Protein AF-A0A958C9F7-F1 (afdb_monomer_lite)

pLDDT: mean 85.01, std 15.45, range [32.59, 98.31]

Radius of gyration: 25.5 Å; chains: 1; bounding box: 73×48×66 Å

Sequence (360 aa):
MAKATTDLLYELQWQPKQLNSNGTGAGHLPVGEPQHWVIFADRGGVGEAAAARLQGAGRRCTLVWTADRYSGDADGQFFVDPAQPEHFQQLVQAVLLEEPAARHGVLHLWSLDAGSPEIDASTLTDAQTVACGSVLHFLQALAAEQTKARLNLWLVTRGVQPICASPTGRALAQSPLWGLGRVIALEHPEWWGGLIDLDPKETPADAGNLLAAATHGQPAGEDQFAFRDGQLLVARLRRSAANSDRAIAGRIRPGATYLITGGLGELGLQVAQWLADQGATQLVLLGRTPLTPDSGQPGSAAIDPRIAAVQALERRGVAVTPLAADVGDREQMSAAFAHIAATLPPLRGIIHAAGILEDR

Structure (mmCIF, N/CA/C/O backbone):
data_AF-A0A958C9F7-F1
#
_entry.id   AF-A0A958C9F7-F1
#
loop_
_atom_site.group_PDB
_atom_site.id
_atom_site.type_symbol
_atom_site.label_atom_id
_atom_site.label_alt_id
_atom_site.label_comp_id
_atom_site.label_asym_id
_atom_site.label_entity_id
_atom_site.label_seq_id
_atom_site.pdbx_PDB_ins_code
_atom_site.Cartn_x
_atom_site.Cartn_y
_atom_site.Cartn_z
_atom_site.occupancy
_atom_site.B_iso_or_equiv
_atom_site.auth_seq_id
_atom_site.auth_comp_id
_atom_site.auth_asym_id
_atom_site.auth_atom_id
_atom_site.pdbx_PDB_model_num
ATOM 1 N N . MET A 1 1 ? 18.277 -26.318 -15.646 1.00 46.38 1 MET A N 1
ATOM 2 C CA . MET A 1 1 ? 17.983 -25.059 -14.930 1.00 46.38 1 MET A CA 1
ATOM 3 C C . MET A 1 1 ? 16.484 -24.767 -14.805 1.00 46.38 1 MET A C 1
ATOM 5 O O . MET A 1 1 ? 16.091 -24.394 -13.716 1.00 46.38 1 MET A O 1
ATOM 9 N N . ALA A 1 2 ? 15.632 -25.034 -15.807 1.00 44.75 2 ALA A N 1
ATOM 10 C CA . ALA A 1 2 ? 14.181 -24.750 -15.746 1.00 44.75 2 ALA A CA 1
ATOM 11 C C . ALA A 1 2 ? 13.409 -25.342 -14.538 1.00 44.75 2 ALA A C 1
ATOM 13 O O . ALA A 1 2 ? 12.504 -24.707 -14.011 1.00 44.75 2 ALA A O 1
ATOM 14 N N . LYS A 1 3 ? 13.789 -26.531 -14.041 1.00 45.75 3 LYS A N 1
ATOM 15 C CA . LYS A 1 3 ? 13.140 -27.167 -12.873 1.00 45.75 3 LYS A CA 1
ATOM 16 C C . LYS A 1 3 ? 13.366 -26.425 -11.542 1.00 45.75 3 LYS A C 1
ATOM 18 O O . LYS A 1 3 ? 12.607 -26.654 -10.616 1.00 45.75 3 LYS A O 1
ATOM 23 N N . ALA A 1 4 ? 14.399 -25.581 -11.441 1.00 58.03 4 ALA A N 1
ATOM 24 C CA . ALA A 1 4 ? 14.755 -24.887 -10.198 1.00 58.03 4 ALA A CA 1
ATOM 25 C C . ALA A 1 4 ? 14.008 -23.552 -10.017 1.00 58.03 4 ALA A C 1
ATOM 27 O O . ALA A 1 4 ? 13.844 -23.090 -8.893 1.00 58.03 4 ALA A O 1
ATOM 28 N N . THR A 1 5 ? 13.538 -22.931 -11.104 1.00 62.50 5 THR A N 1
ATOM 29 C CA . THR A 1 5 ? 12.921 -21.594 -11.062 1.00 62.50 5 THR A CA 1
ATOM 30 C C . THR A 1 5 ? 11.433 -21.645 -10.712 1.00 62.50 5 THR A C 1
ATOM 32 O O . THR A 1 5 ? 10.933 -20.758 -10.026 1.00 62.50 5 THR A O 1
ATOM 35 N N . THR A 1 6 ? 10.726 -22.713 -11.098 1.00 64.56 6 THR A N 1
ATOM 36 C CA . THR A 1 6 ? 9.319 -22.930 -10.711 1.00 64.56 6 THR A CA 1
ATOM 37 C C . THR A 1 6 ? 9.135 -23.081 -9.201 1.00 64.56 6 THR A C 1
ATOM 39 O O . THR A 1 6 ? 8.077 -22.747 -8.678 1.00 64.56 6 THR A O 1
ATOM 42 N N . ASP A 1 7 ? 10.175 -23.509 -8.479 1.00 76.31 7 ASP A N 1
ATOM 43 C CA . ASP A 1 7 ? 10.135 -23.654 -7.020 1.00 76.31 7 ASP A CA 1
ATOM 44 C C . ASP A 1 7 ? 10.235 -22.316 -6.265 1.00 76.31 7 ASP A C 1
ATOM 46 O O . ASP A 1 7 ? 10.055 -22.291 -5.042 1.00 76.31 7 ASP A O 1
ATOM 50 N N . LEU A 1 8 ? 10.498 -21.214 -6.976 1.00 84.12 8 LE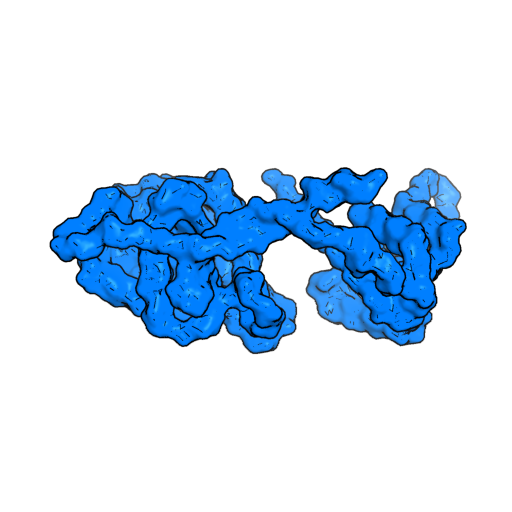U A N 1
ATOM 51 C CA . LEU A 1 8 ? 10.659 -19.869 -6.416 1.00 84.12 8 LEU A CA 1
ATOM 52 C C . LEU A 1 8 ? 9.421 -18.982 -6.602 1.00 84.12 8 LEU A C 1
ATOM 54 O O . LEU A 1 8 ? 9.361 -17.900 -6.023 1.00 84.12 8 LEU A O 1
ATOM 58 N N . LEU A 1 9 ? 8.433 -19.412 -7.394 1.00 86.44 9 LEU A N 1
ATOM 59 C CA . LEU A 1 9 ? 7.242 -18.613 -7.682 1.00 86.44 9 LEU A CA 1
ATOM 60 C C . LEU A 1 9 ? 6.119 -18.928 -6.695 1.00 86.44 9 LEU A C 1
ATOM 62 O O . LEU A 1 9 ? 5.715 -20.081 -6.532 1.00 86.44 9 LEU A O 1
ATOM 66 N N . TYR A 1 10 ? 5.576 -17.882 -6.081 1.00 90.00 10 TYR A N 1
ATOM 67 C CA . TYR A 1 10 ? 4.451 -17.962 -5.157 1.00 90.00 10 TYR A CA 1
ATOM 68 C C . TYR A 1 10 ? 3.394 -16.923 -5.517 1.00 90.00 10 TYR A C 1
ATOM 70 O O . TYR A 1 10 ? 3.693 -15.878 -6.089 1.00 90.00 10 TYR A O 1
ATOM 78 N N . GLU A 1 11 ? 2.154 -17.216 -5.160 1.00 88.69 11 GLU A N 1
ATOM 79 C CA . GLU A 1 11 ? 1.003 -16.348 -5.348 1.00 88.69 11 GLU A CA 1
ATOM 80 C C . GLU A 1 11 ? 0.134 -16.339 -4.091 1.00 88.69 11 GLU A C 1
ATOM 82 O O . GLU A 1 11 ? 0.085 -17.311 -3.326 1.00 88.69 11 GLU A O 1
ATOM 87 N N . LEU A 1 12 ? -0.555 -15.220 -3.877 1.00 90.06 12 LEU A N 1
ATOM 88 C CA . LEU A 1 12 ? -1.546 -15.104 -2.821 1.00 90.06 12 LEU A CA 1
ATOM 89 C C . LEU A 1 12 ? -2.861 -15.720 -3.305 1.00 90.06 12 LEU A C 1
ATOM 91 O O . LEU A 1 12 ? -3.418 -15.288 -4.312 1.00 90.06 12 LEU A O 1
ATOM 95 N N . GLN A 1 13 ? -3.367 -16.709 -2.576 1.00 91.19 13 GLN A N 1
ATOM 96 C CA . GLN A 1 13 ? -4.670 -17.319 -2.814 1.00 91.19 13 GLN A CA 1
ATOM 97 C C . GLN A 1 13 ? -5.625 -17.014 -1.664 1.00 91.19 13 GLN A C 1
ATOM 99 O O . GLN A 1 13 ? -5.242 -17.049 -0.495 1.00 91.19 13 GLN A O 1
ATOM 104 N N . TRP A 1 14 ? -6.883 -16.769 -2.013 1.00 92.19 14 TRP A N 1
ATOM 105 C CA . TRP A 1 14 ? -7.960 -16.461 -1.079 1.00 92.19 14 TRP A CA 1
ATOM 106 C C . TRP A 1 14 ? -8.875 -17.670 -0.931 1.00 92.19 14 TRP A C 1
ATOM 108 O O . TRP A 1 14 ? -9.352 -18.214 -1.926 1.00 92.19 14 TRP A O 1
ATOM 118 N N . GLN A 1 15 ? -9.080 -18.127 0.303 1.00 92.00 15 GLN A N 1
ATOM 119 C CA . GLN A 1 15 ? -9.790 -19.376 0.585 1.00 92.00 15 GLN A CA 1
ATOM 120 C C . GLN A 1 15 ? -11.028 -19.125 1.435 1.00 92.00 15 GLN A C 1
ATOM 122 O O . GLN A 1 15 ? -10.898 -18.450 2.456 1.00 92.00 15 GLN A O 1
ATOM 127 N N . PRO A 1 16 ? -12.197 -19.687 1.072 1.00 91.50 16 PRO A N 1
ATOM 128 C CA . PRO A 1 16 ? -13.401 -19.568 1.883 1.00 91.50 16 PRO A CA 1
ATOM 129 C C . PRO A 1 16 ? -13.170 -20.064 3.304 1.00 91.50 16 PRO A C 1
ATOM 131 O O . PRO A 1 16 ? -12.650 -21.164 3.513 1.00 91.50 16 PRO A O 1
ATOM 134 N N . LYS A 1 17 ? -13.588 -19.261 4.280 1.00 87.31 17 LYS A N 1
ATOM 135 C CA . LYS A 1 17 ? -13.581 -19.632 5.690 1.00 87.31 17 LYS A CA 1
ATOM 136 C C . LYS A 1 17 ? -14.950 -19.356 6.287 1.00 87.31 17 LYS A C 1
ATOM 138 O O . LYS A 1 17 ? -15.525 -18.293 6.092 1.00 87.31 17 LYS A O 1
ATOM 143 N N . GLN A 1 18 ? -15.474 -20.332 7.016 1.00 79.56 18 GLN A N 1
ATOM 144 C CA . GLN A 1 18 ? -16.684 -20.139 7.805 1.00 79.56 18 GLN A CA 1
ATOM 145 C C . GLN A 1 18 ? -16.314 -19.396 9.088 1.00 79.56 18 GLN A C 1
ATOM 147 O O . GLN A 1 18 ? -15.335 -19.750 9.749 1.00 79.56 18 GLN A O 1
ATOM 152 N N . LEU A 1 19 ? -17.086 -18.369 9.439 1.00 66.75 19 LEU A N 1
ATOM 153 C CA . LEU A 1 19 ? -16.999 -17.765 10.764 1.00 66.75 19 LEU A CA 1
ATOM 154 C C . LEU A 1 19 ? -17.485 -18.794 11.786 1.00 66.75 19 LEU A C 1
ATOM 156 O O . LEU A 1 19 ? -18.525 -19.424 11.592 1.00 66.75 19 LEU A O 1
ATOM 160 N N . ASN A 1 20 ? -16.741 -18.976 12.875 1.00 58.19 20 ASN A N 1
ATOM 161 C CA . ASN A 1 20 ? -17.200 -19.831 13.961 1.00 58.19 20 ASN A CA 1
ATOM 162 C C . ASN A 1 20 ? -18.450 -19.190 14.579 1.00 58.19 20 ASN A C 1
ATOM 164 O O . ASN A 1 20 ? -18.361 -18.166 15.245 1.00 58.19 20 ASN A O 1
ATOM 168 N N . SER A 1 21 ? -19.615 -19.807 14.388 1.00 49.41 21 SER A N 1
ATOM 169 C CA . SER A 1 21 ? -20.903 -19.342 14.922 1.00 49.41 21 SER A CA 1
ATOM 170 C C . SER A 1 21 ? -21.075 -19.566 16.434 1.00 49.41 21 SER A C 1
ATOM 172 O O . SER A 1 21 ? -22.164 -19.367 16.970 1.00 49.41 21 SER A O 1
ATOM 174 N N . ASN A 1 22 ? -20.030 -19.999 17.144 1.00 39.59 22 ASN A N 1
ATOM 175 C CA . ASN A 1 22 ? -20.091 -20.354 18.563 1.00 39.59 22 ASN A CA 1
ATOM 176 C C . ASN A 1 22 ? -20.018 -19.107 19.461 1.00 39.59 22 ASN A C 1
ATOM 178 O O . ASN A 1 22 ? -19.029 -18.900 20.158 1.00 39.59 22 ASN A O 1
ATOM 182 N N . GLY A 1 23 ? -21.068 -18.282 19.439 1.00 41.69 23 GLY A N 1
ATOM 183 C CA . GLY A 1 23 ? -21.174 -17.107 20.312 1.00 41.69 23 GLY A CA 1
ATOM 184 C C . GLY A 1 23 ? -22.523 -16.381 20.324 1.00 41.69 23 GLY A C 1
ATOM 185 O O . GLY A 1 23 ? -22.724 -15.507 21.155 1.00 41.69 23 GLY A O 1
ATOM 186 N N . THR A 1 24 ? -23.490 -16.742 19.476 1.00 37.19 24 THR A N 1
ATOM 187 C CA . THR A 1 24 ? -24.802 -16.063 19.396 1.00 37.19 24 THR A CA 1
ATOM 188 C C . THR A 1 24 ? -25.823 -16.559 20.430 1.00 37.19 24 THR A C 1
ATOM 190 O O . THR A 1 24 ? -27.031 -16.562 20.190 1.00 37.19 24 THR A O 1
ATOM 193 N N . GLY A 1 25 ? -25.355 -16.957 21.616 1.00 32.59 25 GLY A N 1
ATOM 194 C CA . GLY A 1 25 ? -26.218 -17.107 22.783 1.00 32.59 25 GLY A CA 1
ATOM 195 C C . GLY A 1 25 ? -26.555 -15.723 23.327 1.00 32.59 25 GLY A C 1
ATOM 196 O O . GLY A 1 25 ? -25.681 -15.039 23.853 1.00 32.59 25 GLY A O 1
ATOM 197 N N . ALA A 1 26 ? -27.810 -15.299 23.178 1.00 36.81 26 ALA A N 1
ATOM 198 C CA . ALA A 1 26 ? -28.308 -14.036 23.710 1.00 36.81 26 ALA A CA 1
ATOM 199 C C . ALA A 1 26 ? -27.887 -13.845 25.183 1.00 36.81 26 ALA A C 1
ATOM 201 O O . ALA A 1 26 ? -28.295 -14.609 26.055 1.00 36.81 26 ALA A O 1
ATOM 202 N N . GLY A 1 27 ? -27.080 -12.811 25.447 1.00 34.03 27 GLY A N 1
ATOM 203 C CA . GLY A 1 27 ? -26.882 -12.254 26.789 1.00 34.03 27 GLY A CA 1
ATOM 204 C C . GLY A 1 27 ? -25.546 -12.512 27.495 1.00 34.03 27 GLY A C 1
ATOM 205 O O . GLY A 1 27 ? -25.395 -12.037 28.620 1.00 34.03 27 GLY A O 1
ATOM 206 N N . HIS A 1 28 ? -24.564 -13.197 26.894 1.00 32.62 28 HIS A N 1
ATOM 207 C CA . HIS A 1 28 ? -23.224 -13.289 27.497 1.00 32.62 28 HIS A CA 1
ATOM 208 C C . HIS A 1 28 ? -22.112 -13.026 26.482 1.00 32.62 28 HIS A C 1
ATOM 210 O O . HIS A 1 28 ? -21.922 -13.779 25.532 1.00 32.62 28 HIS A O 1
ATOM 216 N N . LEU A 1 29 ? -21.390 -11.927 26.699 1.00 42.84 29 LEU A N 1
ATOM 217 C CA . LEU A 1 29 ? -20.269 -11.497 25.870 1.00 42.84 29 LEU A CA 1
ATOM 218 C C . LEU A 1 29 ? -19.100 -12.488 25.999 1.00 42.84 29 LEU A C 1
ATOM 220 O O . LEU A 1 29 ? -18.818 -12.939 27.116 1.00 42.84 29 LEU A O 1
ATOM 224 N N . PRO A 1 30 ? -18.372 -12.796 24.911 1.00 46.94 30 PRO A N 1
ATOM 225 C CA . PRO A 1 30 ? -17.124 -13.538 25.006 1.00 46.94 30 PRO A CA 1
ATOM 226 C C . PRO A 1 30 ? -16.147 -12.817 25.944 1.00 46.94 30 PRO A C 1
ATOM 228 O O . PRO A 1 30 ? -15.921 -11.606 25.844 1.00 46.94 30 PRO A O 1
ATOM 231 N N . VAL A 1 31 ? -15.556 -13.562 26.877 1.00 41.91 31 VAL A N 1
ATOM 232 C CA . VAL A 1 31 ? -14.538 -13.040 27.795 1.00 41.91 31 VAL A CA 1
ATOM 233 C C . VAL A 1 31 ? -13.347 -12.532 26.973 1.00 41.91 31 VAL A C 1
ATOM 235 O O . VAL A 1 31 ? -12.669 -13.320 26.322 1.00 41.91 31 VAL A O 1
ATOM 238 N N . GLY A 1 32 ? -13.075 -11.222 27.017 1.00 59.16 32 GLY A N 1
ATOM 239 C CA . GLY A 1 32 ? -11.915 -10.605 26.356 1.00 59.16 32 GLY A CA 1
ATOM 240 C C . GLY A 1 32 ? -12.216 -9.667 25.182 1.00 59.16 32 GLY A C 1
ATOM 241 O O . GLY A 1 32 ? -11.271 -9.079 24.659 1.00 59.16 32 GLY A O 1
ATOM 242 N N . GLU A 1 33 ? -13.482 -9.479 24.800 1.00 70.56 33 GLU A N 1
ATOM 243 C CA . GLU A 1 33 ? -13.860 -8.493 23.777 1.00 70.56 33 GLU A CA 1
ATOM 244 C C . GLU A 1 33 ? -13.644 -7.033 24.227 1.00 70.56 33 GLU A C 1
ATOM 246 O O . GLU A 1 33 ? -13.818 -6.725 25.415 1.00 70.56 33 GLU A O 1
ATOM 251 N N . PRO A 1 34 ? -13.320 -6.113 23.295 1.00 79.12 34 PRO A N 1
ATOM 252 C CA . PRO A 1 34 ? -13.193 -4.696 23.608 1.00 79.12 34 PRO A CA 1
ATOM 253 C C . PRO A 1 34 ? -14.490 -4.086 24.145 1.00 79.12 34 PRO A C 1
ATOM 255 O O . PRO A 1 34 ? -15.572 -4.296 23.590 1.00 79.12 34 PRO A O 1
ATOM 258 N N . GLN A 1 35 ? -14.373 -3.310 25.224 1.00 83.31 35 GLN A N 1
ATOM 259 C CA . GLN A 1 35 ? -15.512 -2.603 25.826 1.00 83.31 35 GLN A CA 1
ATOM 260 C C . GLN A 1 35 ? -15.751 -1.244 25.168 1.00 83.31 35 GLN A C 1
ATOM 262 O O . GLN A 1 35 ? -16.887 -0.767 25.122 1.00 83.31 35 GLN A O 1
ATOM 267 N N . HIS A 1 36 ? -14.687 -0.671 24.611 1.00 91.19 36 HIS A N 1
ATOM 268 C CA . HIS A 1 36 ? -14.694 0.600 23.914 1.00 91.19 36 HIS A CA 1
ATOM 269 C C . HIS A 1 36 ? -14.094 0.440 22.519 1.00 91.19 36 HIS A C 1
ATOM 271 O O . HIS A 1 36 ? -13.065 -0.214 22.341 1.00 91.19 36 HIS A O 1
ATOM 277 N N . TRP A 1 37 ? -14.772 1.009 21.529 1.00 94.00 37 TRP A N 1
ATOM 278 C CA . TRP A 1 37 ? -14.349 1.007 20.137 1.00 94.00 37 TRP A CA 1
ATOM 279 C C . TRP A 1 37 ? -14.055 2.421 19.652 1.00 94.00 37 TRP A C 1
ATOM 281 O O . TRP A 1 37 ? -14.911 3.296 19.758 1.00 94.00 37 TRP A O 1
ATOM 291 N N . VAL A 1 38 ? -12.871 2.625 19.083 1.00 95.81 38 VAL A N 1
ATOM 292 C CA . VAL A 1 38 ? -12.486 3.859 18.392 1.00 95.81 38 VAL A CA 1
ATOM 293 C C . VAL A 1 38 ? -12.576 3.600 16.896 1.00 95.81 38 VAL A C 1
ATOM 295 O O . VAL A 1 38 ? -11.948 2.681 16.375 1.00 95.81 38 VAL A O 1
ATOM 298 N N . ILE A 1 39 ? -13.403 4.368 16.202 1.00 97.69 39 ILE A N 1
ATOM 299 C CA . ILE A 1 39 ? -13.753 4.119 14.807 1.00 97.69 39 ILE A CA 1
ATOM 300 C C . ILE A 1 39 ? -13.396 5.370 14.014 1.00 97.69 39 ILE A C 1
ATOM 302 O O . ILE A 1 39 ? -14.091 6.378 14.102 1.00 97.69 39 ILE A O 1
ATOM 306 N N . PHE A 1 40 ? -12.322 5.298 13.232 1.00 98.19 40 PHE A N 1
ATOM 307 C CA . PHE A 1 40 ? -11.994 6.314 12.234 1.00 98.19 40 PHE A CA 1
ATOM 308 C C . PHE A 1 40 ? -12.964 6.140 11.070 1.00 98.19 40 PHE A C 1
ATOM 310 O O . PHE A 1 40 ? -12.758 5.264 10.232 1.00 98.19 40 PHE A O 1
ATOM 317 N N . ALA A 1 41 ? -14.063 6.892 11.094 1.00 96.75 41 ALA A N 1
ATOM 318 C CA . ALA A 1 41 ? -15.250 6.671 10.281 1.00 96.75 41 ALA A CA 1
ATOM 319 C C . ALA A 1 41 ? -15.080 7.181 8.847 1.00 96.75 41 ALA A C 1
ATOM 321 O O . ALA A 1 41 ? -14.564 8.275 8.624 1.00 96.75 41 ALA A O 1
ATOM 322 N N . ASP A 1 42 ? -15.529 6.370 7.891 1.00 94.69 42 ASP A N 1
ATOM 323 C CA . ASP A 1 42 ? -15.641 6.728 6.480 1.00 94.69 42 ASP A CA 1
ATOM 324 C C . ASP A 1 42 ? -16.888 7.576 6.205 1.00 94.69 42 ASP A C 1
ATOM 326 O O . ASP A 1 42 ? -17.894 7.487 6.914 1.00 94.69 42 ASP A O 1
ATOM 330 N N . ARG A 1 43 ? -16.872 8.334 5.107 1.00 91.81 43 ARG A N 1
ATOM 331 C CA . ARG A 1 43 ? -18.028 9.128 4.653 1.00 91.81 43 ARG A CA 1
ATOM 332 C C . ARG A 1 43 ? -19.149 8.278 4.051 1.00 91.81 43 ARG A C 1
ATOM 334 O O . ARG A 1 43 ? -20.261 8.775 3.889 1.00 91.81 43 ARG A O 1
ATOM 341 N N . GLY A 1 44 ? -18.870 7.017 3.721 1.00 88.69 44 GLY A N 1
ATOM 342 C CA . GLY A 1 44 ? -19.842 6.047 3.211 1.00 88.69 44 GLY A CA 1
ATOM 343 C C . GLY A 1 44 ? -20.772 5.458 4.281 1.00 88.69 44 GLY A C 1
ATOM 344 O O . GLY A 1 44 ? -21.692 4.712 3.943 1.00 88.69 44 GLY A O 1
ATOM 345 N N . GLY A 1 45 ? -20.563 5.786 5.562 1.00 91.62 45 GLY A N 1
ATOM 346 C CA . GLY A 1 45 ? -21.423 5.369 6.671 1.00 91.62 45 GLY A CA 1
ATOM 347 C C . GLY A 1 45 ? -21.177 3.939 7.166 1.00 91.62 45 GLY A C 1
ATOM 348 O O . GLY A 1 45 ? -21.953 3.433 7.985 1.00 91.62 45 GLY A O 1
ATOM 349 N N . VAL A 1 46 ? -20.108 3.261 6.723 1.00 92.81 46 VAL A N 1
ATOM 350 C CA . VAL A 1 46 ? -19.759 1.927 7.249 1.00 92.81 46 VAL A CA 1
ATOM 351 C C . VAL A 1 46 ? -19.391 2.027 8.732 1.00 92.81 46 VAL A C 1
ATOM 353 O O . VAL A 1 46 ? -19.866 1.221 9.537 1.00 92.81 46 VAL A O 1
ATOM 356 N N . GLY A 1 47 ? -18.605 3.038 9.109 1.00 94.69 47 GLY A N 1
ATOM 357 C CA . GLY A 1 47 ? -18.212 3.315 10.491 1.00 94.69 47 GLY A CA 1
ATOM 358 C C . GLY A 1 47 ? -19.394 3.614 11.409 1.00 94.69 47 GLY A C 1
ATOM 359 O O . GLY A 1 47 ? -19.506 3.013 12.477 1.00 94.69 47 GLY A O 1
ATOM 360 N N . GLU A 1 48 ? -20.325 4.460 10.972 1.00 94.62 48 GLU A N 1
ATOM 361 C CA . GLU A 1 48 ? -21.548 4.768 11.728 1.00 94.62 48 GLU A CA 1
ATOM 362 C C . GLU A 1 48 ? -22.423 3.521 11.912 1.00 94.62 48 GLU A C 1
ATOM 364 O O . GLU A 1 48 ? -22.884 3.222 13.016 1.00 94.62 48 GLU A O 1
ATOM 369 N N . ALA A 1 49 ? -22.604 2.729 10.850 1.00 93.62 49 ALA A N 1
ATOM 370 C CA . ALA A 1 49 ? -23.377 1.493 10.907 1.00 93.62 49 ALA A CA 1
ATOM 371 C C . ALA A 1 49 ? -22.714 0.407 11.777 1.00 93.62 49 ALA A C 1
ATOM 373 O O . ALA A 1 49 ? -23.410 -0.465 12.312 1.00 93.62 49 ALA A O 1
ATOM 374 N N . ALA A 1 50 ? -21.384 0.422 11.908 1.00 93.12 50 ALA A N 1
ATOM 375 C CA . ALA A 1 50 ? -20.652 -0.425 12.844 1.00 93.12 50 ALA A CA 1
ATOM 376 C C . ALA A 1 50 ? -20.831 0.070 14.290 1.00 93.12 50 ALA A C 1
ATOM 378 O O . ALA A 1 50 ? -21.159 -0.730 15.169 1.00 93.12 50 ALA A O 1
ATOM 379 N N . ALA A 1 51 ? -20.711 1.380 14.523 1.00 94.00 51 ALA A N 1
ATOM 380 C CA . ALA A 1 51 ? -20.923 1.998 15.830 1.00 94.00 51 ALA A CA 1
ATOM 381 C C . ALA A 1 51 ? -22.331 1.723 16.372 1.00 94.00 51 ALA A C 1
ATOM 383 O O . ALA A 1 51 ? -22.467 1.245 17.494 1.00 94.00 51 ALA A O 1
ATOM 384 N N . ALA A 1 52 ? -23.373 1.903 15.553 1.00 93.31 52 ALA A N 1
ATOM 385 C CA . ALA A 1 52 ? -24.756 1.645 15.954 1.00 93.31 52 ALA A CA 1
ATOM 386 C C . ALA A 1 52 ? -24.981 0.188 16.404 1.00 93.31 52 ALA A C 1
ATOM 388 O O . ALA A 1 52 ? -25.677 -0.073 17.387 1.00 93.31 52 ALA A O 1
ATOM 389 N N . ARG A 1 53 ? -24.362 -0.783 15.716 1.00 91.69 53 ARG A N 1
ATOM 390 C CA . ARG A 1 53 ? -24.438 -2.207 16.089 1.00 91.69 53 ARG A CA 1
ATOM 391 C C . ARG A 1 53 ? -23.695 -2.497 17.393 1.00 91.69 53 ARG A C 1
ATOM 393 O O . ARG A 1 53 ? -24.215 -3.224 18.236 1.00 91.69 53 ARG A O 1
ATOM 400 N N . LEU A 1 54 ? -22.504 -1.926 17.566 1.00 91.31 54 LEU A N 1
ATOM 401 C CA . LEU A 1 54 ? -21.701 -2.066 18.782 1.00 91.31 54 LEU A CA 1
ATOM 402 C C . LEU A 1 54 ? -22.397 -1.436 19.999 1.00 91.31 54 LEU A C 1
ATOM 404 O O . LEU A 1 54 ? -22.489 -2.072 21.048 1.00 91.31 54 LEU A O 1
ATOM 408 N N . GLN A 1 55 ? -22.960 -0.238 19.845 1.00 92.94 55 GLN A N 1
ATOM 409 C CA . GLN A 1 55 ? -23.758 0.441 20.870 1.00 92.94 55 GLN A CA 1
ATOM 410 C C . GLN A 1 55 ? -25.018 -0.354 21.225 1.00 92.94 55 GLN A C 1
ATOM 412 O O . GLN A 1 55 ? -25.325 -0.525 22.404 1.00 92.94 55 GLN A O 1
ATOM 417 N N . GLY A 1 56 ? -25.704 -0.927 20.228 1.00 89.81 56 GLY A N 1
ATOM 418 C CA . GLY A 1 56 ? -26.828 -1.844 20.448 1.00 89.81 56 GLY A CA 1
ATOM 419 C C . GLY A 1 56 ? -26.451 -3.106 21.238 1.00 89.81 56 GLY A C 1
ATOM 420 O O . GLY A 1 56 ? -27.295 -3.672 21.929 1.00 89.81 56 GLY A O 1
ATOM 421 N N . ALA A 1 57 ? -25.180 -3.517 21.191 1.00 87.50 57 ALA A N 1
ATOM 422 C CA . ALA A 1 57 ? -24.611 -4.593 22.004 1.00 87.50 57 ALA A CA 1
ATOM 423 C C . ALA A 1 57 ? -24.027 -4.111 23.353 1.00 87.50 57 ALA A C 1
ATOM 425 O O . ALA A 1 57 ? -23.362 -4.881 24.048 1.00 87.50 57 ALA A O 1
ATOM 426 N N . GLY A 1 58 ? -24.256 -2.849 23.735 1.00 89.06 58 GLY A N 1
ATOM 427 C CA . GLY A 1 58 ? -23.800 -2.265 24.999 1.00 89.06 58 GLY A CA 1
ATOM 428 C C . GLY A 1 58 ? -22.325 -1.856 25.025 1.00 89.06 58 GLY A C 1
ATOM 429 O O . GLY A 1 58 ? -21.750 -1.737 26.106 1.00 89.06 58 GLY A O 1
ATOM 430 N N . ARG A 1 59 ? -21.682 -1.674 23.864 1.00 89.56 59 ARG A N 1
ATOM 431 C CA . ARG A 1 59 ? -20.298 -1.183 23.767 1.00 89.56 59 ARG A CA 1
ATOM 432 C C . ARG A 1 59 ? -20.259 0.339 23.673 1.00 89.56 59 ARG A C 1
ATOM 434 O O . ARG A 1 59 ? -21.126 0.949 23.052 1.00 89.56 59 ARG A O 1
ATOM 441 N N . ARG A 1 60 ? -19.216 0.950 24.237 1.00 91.50 60 ARG A N 1
ATOM 442 C CA . ARG A 1 60 ? -18.924 2.374 24.025 1.00 91.50 60 ARG A CA 1
ATOM 443 C C . ARG A 1 60 ? -18.289 2.549 22.649 1.00 91.50 60 ARG A C 1
ATOM 445 O O . ARG A 1 60 ? -17.447 1.738 22.258 1.00 91.50 60 ARG A O 1
ATOM 452 N N . CYS A 1 61 ? -18.649 3.607 21.930 1.00 94.25 61 CYS A N 1
ATOM 453 C CA . CYS A 1 61 ? -18.036 3.938 20.646 1.00 94.25 61 CYS A CA 1
ATOM 454 C C . CYS A 1 61 ? -17.612 5.403 20.615 1.00 94.25 61 CYS A C 1
ATOM 456 O O . CYS A 1 61 ? -18.357 6.265 21.069 1.00 94.25 61 CYS A O 1
ATOM 458 N N . THR A 1 62 ? -16.434 5.648 20.052 1.00 95.94 62 THR A N 1
ATOM 459 C CA . THR A 1 62 ? -15.918 6.968 19.703 1.00 95.94 62 THR A CA 1
ATOM 460 C C . THR A 1 62 ? -15.758 7.020 18.191 1.00 95.94 62 THR A C 1
ATOM 462 O O . THR A 1 62 ? -15.078 6.165 17.622 1.00 95.94 62 THR A O 1
ATOM 465 N N . LEU A 1 63 ? -16.395 7.992 17.545 1.00 97.56 63 LEU A N 1
ATOM 466 C CA . LEU A 1 63 ? -16.295 8.219 16.105 1.00 97.56 63 LEU A CA 1
ATOM 467 C C . LEU A 1 63 ? -15.260 9.311 15.837 1.00 97.56 63 LEU A C 1
ATOM 469 O O . LEU A 1 63 ? -15.315 10.378 16.441 1.00 97.56 63 LEU A O 1
ATOM 473 N N . VAL A 1 64 ? -14.326 9.043 14.929 1.00 98.31 64 VAL A N 1
ATOM 474 C CA . VAL A 1 64 ? -13.258 9.968 14.541 1.00 98.31 64 VAL A CA 1
ATOM 475 C C . VAL A 1 64 ? -13.381 10.277 13.053 1.00 98.31 64 VAL A C 1
ATOM 477 O O . VAL A 1 64 ? -13.301 9.383 12.211 1.00 98.31 64 VAL A O 1
ATOM 480 N N . TRP A 1 65 ? -13.562 11.547 12.723 1.00 97.62 65 TRP A N 1
ATOM 481 C CA . TRP A 1 65 ? -13.784 12.050 11.371 1.00 97.62 65 TRP A CA 1
ATOM 482 C C . TRP A 1 65 ? -12.597 12.878 10.885 1.00 97.62 65 TRP A C 1
ATOM 484 O O . TRP A 1 65 ? -11.887 13.494 11.679 1.00 97.62 65 TRP A O 1
ATOM 494 N N . THR A 1 66 ? -12.390 12.932 9.570 1.00 96.50 66 THR A N 1
ATOM 495 C CA . THR A 1 66 ? -11.369 13.805 8.970 1.00 96.50 66 THR A CA 1
ATOM 496 C C . THR A 1 66 ? -11.806 15.274 9.021 1.00 96.50 66 THR A C 1
ATOM 498 O O . THR A 1 66 ? -12.912 15.577 8.566 1.00 96.50 66 THR A O 1
ATOM 501 N N . ALA A 1 67 ? -10.945 16.188 9.470 1.00 95.75 67 ALA A N 1
ATOM 502 C CA . ALA A 1 67 ? -11.150 17.642 9.404 1.00 95.75 67 ALA A CA 1
ATOM 503 C C . ALA A 1 67 ? -9.815 18.399 9.316 1.00 95.75 67 ALA A C 1
ATOM 505 O O . ALA A 1 67 ? -8.764 17.801 9.468 1.00 95.75 67 ALA A O 1
ATOM 506 N N . ASP A 1 68 ? -9.838 19.714 9.106 1.00 94.38 68 ASP A N 1
ATOM 507 C CA . ASP A 1 68 ? -8.637 20.569 9.099 1.00 94.38 68 ASP A CA 1
ATOM 508 C C . ASP A 1 68 ? -8.174 20.984 10.510 1.00 94.38 68 ASP A C 1
ATOM 510 O O . ASP A 1 68 ? -7.083 21.524 10.693 1.00 94.38 68 ASP A O 1
ATOM 514 N N . ARG A 1 69 ? -9.015 20.778 11.528 1.00 94.75 69 ARG A N 1
ATOM 515 C CA . ARG A 1 69 ? -8.762 21.193 12.912 1.00 94.75 69 ARG A CA 1
ATOM 516 C C . ARG A 1 69 ? -9.175 20.112 13.889 1.00 94.75 69 ARG A C 1
ATOM 518 O O . ARG A 1 69 ? -10.218 19.481 13.719 1.00 94.75 69 ARG A O 1
ATOM 525 N N . TYR A 1 70 ? -8.396 19.982 14.959 1.00 96.81 70 TYR A N 1
ATOM 526 C CA . TYR A 1 70 ? -8.771 19.137 16.077 1.00 96.81 70 TYR A CA 1
ATOM 527 C C . TYR A 1 70 ? -9.985 19.693 16.819 1.00 96.81 70 TYR A C 1
ATOM 529 O O . TYR A 1 70 ? -10.002 20.854 17.236 1.00 96.81 70 TYR A O 1
ATOM 537 N N . SER A 1 71 ? -10.982 18.842 17.033 1.00 96.19 71 SER A N 1
ATOM 538 C CA . SER A 1 71 ? -12.046 19.079 18.008 1.00 96.19 71 SER A CA 1
ATOM 539 C C . SER A 1 71 ? -12.602 17.752 18.511 1.00 96.19 71 SER A C 1
ATOM 541 O O . SER A 1 71 ? -12.496 16.733 17.833 1.00 96.19 71 SER A O 1
ATOM 543 N N . GLY A 1 72 ? -13.167 17.759 19.712 1.00 91.69 72 GLY A N 1
ATOM 544 C CA . GLY A 1 72 ? -13.816 16.598 20.305 1.00 91.69 72 GLY A CA 1
ATOM 545 C C . GLY A 1 72 ? -14.930 17.039 21.240 1.00 91.69 72 GLY A C 1
ATOM 546 O O . GLY A 1 72 ? -14.818 18.095 21.871 1.00 91.69 72 GLY A O 1
ATOM 547 N N . ASP A 1 73 ? -15.998 16.256 21.310 1.00 84.75 73 ASP A N 1
ATOM 548 C CA . ASP A 1 73 ? -17.126 16.500 22.204 1.00 84.75 73 ASP A CA 1
ATOM 549 C C . ASP A 1 73 ? -17.332 15.368 23.222 1.00 84.75 73 ASP A C 1
ATOM 551 O O . ASP A 1 73 ? -16.737 14.290 23.151 1.00 84.75 73 ASP A O 1
ATOM 555 N N . ALA A 1 74 ? -18.182 15.641 24.215 1.00 77.94 74 ALA A N 1
ATOM 556 C CA . ALA A 1 74 ? -18.536 14.676 25.254 1.00 77.94 74 ALA A CA 1
ATOM 557 C C . ALA A 1 74 ? -19.398 13.513 24.726 1.00 77.94 74 ALA A C 1
ATOM 559 O O . ALA A 1 74 ? -19.508 12.488 25.398 1.00 77.94 74 ALA A O 1
ATOM 560 N N . ASP A 1 75 ? -19.980 13.658 23.531 1.00 78.62 75 ASP A N 1
ATOM 561 C CA . ASP A 1 75 ? -20.804 12.638 22.878 1.00 78.62 75 ASP A CA 1
ATOM 562 C C . ASP A 1 75 ? -19.946 11.588 22.146 1.00 78.62 75 ASP A C 1
ATOM 564 O O . ASP A 1 75 ? -20.469 10.629 21.572 1.00 78.62 75 ASP A O 1
ATOM 568 N N . GLY A 1 76 ? -18.616 11.724 22.208 1.00 86.38 76 GLY A N 1
ATOM 569 C CA . GLY A 1 76 ? -17.669 10.766 21.655 1.00 86.38 76 GLY A CA 1
ATOM 570 C C . GLY A 1 76 ? -17.402 10.970 20.167 1.00 86.38 76 GLY A C 1
ATOM 571 O O . GLY A 1 76 ? -16.994 10.017 19.502 1.00 86.38 76 GLY A O 1
ATOM 572 N N . GLN A 1 77 ? -17.618 12.176 19.639 1.00 95.50 77 GLN A N 1
ATOM 573 C CA . GLN A 1 77 ? -17.240 12.539 18.277 1.00 95.50 77 GLN A CA 1
ATOM 574 C C . GLN A 1 77 ? -15.970 13.383 18.286 1.00 95.50 77 GLN A C 1
ATOM 576 O O . GLN A 1 77 ? -15.853 14.354 19.031 1.00 95.50 77 GLN A O 1
ATOM 581 N N . PHE A 1 78 ? -15.015 13.009 17.441 1.00 97.50 78 PHE A N 1
ATOM 582 C CA . PHE A 1 78 ? -13.741 13.696 17.280 1.00 97.50 78 PHE A CA 1
ATOM 583 C C . PHE A 1 78 ? -13.489 14.002 15.811 1.00 97.50 78 PHE A C 1
ATOM 585 O O . PHE A 1 78 ? -13.867 13.241 14.923 1.00 97.50 78 PHE A O 1
ATOM 592 N N . PHE A 1 79 ? -12.803 15.106 15.564 1.00 97.56 79 PHE A N 1
ATOM 593 C CA . PHE A 1 79 ? -12.405 15.570 14.246 1.00 97.56 79 PHE A CA 1
ATOM 594 C C . PHE A 1 79 ? -10.892 15.753 14.254 1.00 97.56 79 PHE A C 1
ATOM 596 O O . PHE A 1 79 ? -10.359 16.422 15.136 1.00 97.56 79 PHE A O 1
ATOM 603 N N . VAL A 1 80 ? -10.200 15.110 13.319 1.00 98.06 80 VAL A N 1
ATOM 604 C CA . VAL A 1 80 ? -8.738 14.995 13.291 1.00 98.06 80 VAL A CA 1
ATOM 605 C C . VAL A 1 80 ? -8.245 15.252 11.871 1.00 98.06 80 VAL A C 1
ATOM 607 O O . VAL A 1 80 ? -8.831 14.775 10.901 1.00 98.06 80 VAL A O 1
ATOM 610 N N . ASP A 1 81 ? -7.142 15.986 11.762 1.00 97.62 81 ASP A N 1
ATOM 611 C CA . ASP A 1 81 ? -6.449 16.181 10.484 1.00 97.62 81 ASP A CA 1
ATOM 612 C C . ASP A 1 81 ? -5.491 15.008 10.251 1.00 97.62 81 ASP A C 1
ATOM 614 O O . ASP A 1 81 ? -4.575 14.825 11.058 1.00 97.62 81 ASP A O 1
ATOM 618 N N . PRO A 1 82 ? -5.670 14.208 9.180 1.00 96.75 82 PRO A N 1
ATOM 619 C CA . PRO A 1 82 ? -4.791 13.079 8.885 1.00 96.75 82 PRO A CA 1
ATOM 620 C C . PRO A 1 82 ? -3.321 13.485 8.711 1.00 96.75 82 PRO A C 1
ATOM 622 O O . PRO A 1 82 ? -2.435 12.666 8.958 1.00 96.75 82 PRO A O 1
ATOM 625 N N . ALA A 1 83 ? -3.052 14.734 8.320 1.00 96.50 83 ALA A N 1
ATOM 626 C CA . ALA A 1 83 ? -1.707 15.248 8.102 1.00 96.50 83 ALA A CA 1
ATOM 627 C C . ALA A 1 83 ? -1.018 15.776 9.375 1.00 96.50 83 ALA A C 1
ATOM 629 O O . ALA A 1 83 ? 0.171 16.074 9.306 1.00 96.50 83 ALA A O 1
ATOM 630 N N . GLN A 1 84 ? -1.725 15.903 10.508 1.00 97.81 84 GLN A N 1
ATOM 631 C CA . GLN A 1 84 ? -1.204 16.538 11.730 1.00 97.81 84 GLN A CA 1
ATOM 632 C C . GLN A 1 84 ? -0.959 15.507 12.847 1.00 97.81 84 GLN A C 1
ATOM 634 O O . GLN A 1 84 ? -1.920 15.096 13.507 1.00 97.81 84 GLN A O 1
ATOM 639 N N . PRO A 1 85 ? 0.299 15.101 13.113 1.00 97.31 85 PRO A N 1
ATOM 640 C CA . PRO A 1 85 ? 0.632 14.138 14.167 1.00 97.31 85 PRO A CA 1
ATOM 641 C C . PRO A 1 85 ? 0.111 14.529 15.558 1.00 97.31 85 PRO A C 1
ATOM 643 O O . PRO A 1 85 ? -0.341 13.677 16.325 1.00 97.31 85 PRO A O 1
ATOM 646 N N . GLU A 1 86 ? 0.129 15.821 15.883 1.00 97.25 86 GLU A N 1
ATOM 647 C CA . GLU A 1 86 ? -0.288 16.357 17.180 1.00 97.25 86 GLU A CA 1
ATOM 648 C C . GLU A 1 86 ? -1.774 16.091 17.456 1.00 97.25 86 GLU A C 1
ATOM 650 O O . GLU A 1 86 ? -2.149 15.803 18.592 1.00 97.25 86 GLU A O 1
ATOM 655 N N . HIS A 1 87 ? -2.624 16.105 16.422 1.00 97.62 87 HIS A N 1
ATOM 656 C CA . HIS A 1 87 ? -4.048 15.798 16.575 1.00 97.62 87 HIS A CA 1
ATOM 657 C C . HIS A 1 87 ? -4.271 14.341 17.021 1.00 97.62 87 HIS A C 1
ATOM 659 O O . HIS A 1 87 ? -5.184 14.063 17.801 1.00 97.62 87 HIS A O 1
ATOM 665 N N . PHE A 1 88 ? -3.419 13.404 16.588 1.00 97.19 88 PHE A N 1
ATOM 666 C CA . PHE A 1 88 ? -3.479 12.008 17.034 1.00 97.19 88 PHE A CA 1
ATOM 667 C C . PHE A 1 88 ? -2.996 11.842 18.476 1.00 97.19 88 PHE A C 1
ATOM 669 O O . PHE A 1 88 ? -3.575 11.049 19.216 1.00 97.19 88 PHE A O 1
ATOM 676 N N . GLN A 1 89 ? -1.991 12.611 18.908 1.00 95.44 89 GLN A N 1
ATOM 677 C CA . GLN A 1 89 ? -1.567 12.637 20.315 1.00 95.44 89 GLN A CA 1
ATOM 678 C C . GLN A 1 89 ? -2.703 13.123 21.219 1.00 95.44 89 GLN A C 1
ATOM 680 O O . GLN A 1 89 ? -3.031 12.467 22.207 1.00 95.44 89 GLN A O 1
ATOM 685 N N . GLN A 1 90 ? -3.368 14.216 20.833 1.00 94.81 90 GLN A N 1
ATOM 686 C CA . GLN A 1 90 ? -4.528 14.740 21.559 1.00 94.81 90 GLN A CA 1
ATOM 687 C C . GLN A 1 90 ? -5.669 13.714 21.629 1.00 94.81 90 GLN A C 1
ATOM 689 O O . GLN A 1 90 ? -6.247 13.517 22.698 1.00 94.81 90 GLN A O 1
ATOM 694 N N . LEU A 1 91 ? -5.950 13.011 20.524 1.00 94.88 91 LEU A N 1
ATOM 695 C CA . LEU A 1 91 ? -6.950 11.942 20.482 1.00 94.88 91 LEU A CA 1
ATOM 696 C C . LEU A 1 91 ? -6.597 10.787 21.434 1.00 94.88 91 LEU A C 1
ATOM 698 O O . LEU A 1 91 ? -7.444 10.348 22.207 1.00 94.88 91 LEU A O 1
ATOM 702 N N . VAL A 1 92 ? -5.357 10.287 21.399 1.00 93.50 92 VAL A N 1
ATOM 703 C CA . VAL A 1 92 ? -4.913 9.185 22.271 1.00 93.50 92 VAL A CA 1
ATOM 704 C C . VAL A 1 92 ? -5.044 9.574 23.745 1.00 93.50 92 VAL A C 1
ATOM 706 O O . VAL A 1 92 ? -5.571 8.786 24.533 1.00 93.50 92 VAL A O 1
ATOM 709 N N . GLN A 1 93 ? -4.637 10.792 24.110 1.00 91.00 93 GLN A N 1
ATOM 710 C CA . GLN A 1 93 ? -4.766 11.302 25.477 1.00 91.00 93 GLN A CA 1
ATOM 711 C C . GLN A 1 93 ? -6.230 11.406 25.920 1.00 91.00 93 GLN A C 1
ATOM 713 O O . GLN A 1 93 ? -6.567 10.957 27.013 1.00 91.00 93 GLN A O 1
ATOM 718 N N . ALA A 1 94 ? -7.099 11.953 25.068 1.00 90.69 94 ALA A N 1
ATOM 719 C CA . ALA A 1 94 ? -8.508 12.162 25.389 1.00 90.69 94 ALA A CA 1
ATOM 720 C C . ALA A 1 94 ? -9.328 10.863 25.433 1.00 90.69 94 ALA A C 1
ATOM 722 O O . ALA A 1 94 ? -10.346 10.806 26.109 1.00 90.69 94 ALA A O 1
ATOM 723 N N . VAL A 1 95 ? -8.925 9.828 24.691 1.00 89.50 95 VAL A N 1
ATOM 724 C CA . VAL A 1 95 ? -9.777 8.651 24.461 1.00 89.50 95 VAL A CA 1
ATOM 725 C C . VAL A 1 95 ? -9.220 7.396 25.124 1.00 89.50 95 VAL A C 1
ATOM 727 O O . VAL A 1 95 ? -9.969 6.664 25.766 1.00 89.50 95 VAL A O 1
ATOM 730 N N . LEU A 1 96 ? -7.918 7.130 24.977 1.00 85.94 96 LEU A N 1
ATOM 731 C CA . LEU A 1 96 ? -7.310 5.861 25.392 1.00 85.94 96 LEU A CA 1
ATOM 732 C C . LEU A 1 96 ? -6.669 5.925 26.781 1.00 85.94 96 LEU A C 1
ATOM 734 O O . LEU A 1 96 ? -6.574 4.897 27.455 1.00 85.94 96 LEU A O 1
ATOM 738 N N . LEU A 1 97 ? -6.219 7.106 27.216 1.00 81.88 97 LEU A N 1
ATOM 739 C CA . LEU A 1 97 ? -5.603 7.281 28.536 1.00 81.88 97 LEU A CA 1
ATOM 740 C C . LEU A 1 97 ? -6.611 7.548 29.660 1.00 81.88 97 LEU A C 1
ATOM 742 O O . LEU A 1 97 ? -6.254 7.376 30.824 1.00 81.88 97 LEU A O 1
ATOM 746 N N . GLU A 1 98 ? -7.861 7.901 29.346 1.00 78.75 98 GLU A N 1
ATOM 747 C CA . GLU A 1 98 ? -8.931 7.991 30.351 1.00 78.75 98 GLU A CA 1
ATOM 748 C C . GLU A 1 98 ? -9.272 6.616 30.952 1.00 78.75 98 GLU A C 1
ATOM 750 O O . GLU A 1 98 ? -9.591 6.507 32.137 1.00 78.75 98 GLU A O 1
ATOM 755 N N . GLU A 1 99 ? -9.141 5.545 30.160 1.00 74.75 99 GLU A N 1
ATOM 756 C CA . GLU A 1 99 ? -9.470 4.171 30.555 1.00 74.75 99 GLU A CA 1
ATOM 757 C C . GLU A 1 99 ? -8.289 3.205 30.310 1.00 74.75 99 GLU A C 1
ATOM 759 O O . GLU A 1 99 ? -8.395 2.247 29.541 1.00 74.75 99 GLU A O 1
ATOM 764 N N . PRO A 1 100 ? -7.144 3.369 31.000 1.00 70.69 100 PRO A N 1
ATOM 765 C CA . PRO A 1 100 ? -5.901 2.658 30.672 1.00 70.69 100 PRO A CA 1
ATOM 766 C C . PRO A 1 100 ? -5.971 1.136 30.896 1.00 70.69 100 PRO A C 1
ATOM 768 O O . PRO A 1 100 ? -5.127 0.391 30.398 1.00 70.69 100 PRO A O 1
ATOM 771 N N . ALA A 1 101 ? -6.962 0.658 31.656 1.00 73.56 101 ALA A N 1
ATOM 772 C CA . ALA A 1 101 ? -7.208 -0.765 31.891 1.00 73.56 101 ALA A CA 1
ATOM 773 C C . ALA A 1 101 ? -8.175 -1.400 30.871 1.00 73.56 101 ALA A C 1
ATOM 775 O O . ALA A 1 101 ? -8.331 -2.626 30.863 1.00 73.56 101 ALA A O 1
ATOM 776 N N . ALA A 1 102 ? -8.836 -0.598 30.030 1.00 76.06 102 ALA A N 1
ATOM 777 C CA . ALA A 1 102 ? -9.795 -1.089 29.053 1.00 76.06 102 ALA A CA 1
ATOM 778 C C . ALA A 1 102 ? -9.094 -1.743 27.850 1.00 76.06 102 ALA A C 1
ATOM 780 O O . ALA A 1 102 ? -7.986 -1.381 27.446 1.00 76.06 102 ALA A O 1
ATOM 781 N N . ARG A 1 103 ? -9.768 -2.741 27.267 1.00 84.44 103 ARG A N 1
ATOM 782 C CA . ARG A 1 103 ? -9.427 -3.248 25.933 1.00 84.44 103 ARG A CA 1
ATOM 783 C C . ARG A 1 103 ? -10.160 -2.412 24.899 1.00 84.44 103 ARG A C 1
ATOM 785 O O . ARG A 1 103 ? -11.388 -2.307 24.973 1.00 84.44 103 ARG A O 1
ATOM 792 N N . HIS A 1 104 ? -9.407 -1.912 23.930 1.00 89.81 104 HIS A N 1
ATOM 793 C CA . HIS A 1 104 ? -9.899 -1.062 22.859 1.00 89.81 104 HIS A CA 1
ATOM 794 C C . HIS A 1 104 ? -9.928 -1.822 21.530 1.00 89.81 104 HIS A C 1
ATOM 796 O O . HIS A 1 104 ? -8.992 -2.540 21.181 1.00 89.81 104 HIS A O 1
ATOM 802 N N . GLY A 1 105 ? -11.017 -1.682 20.783 1.00 92.94 105 GLY A N 1
ATOM 803 C CA . GLY A 1 105 ? -11.090 -2.105 19.389 1.00 92.94 105 GLY A CA 1
ATOM 804 C C . GLY A 1 105 ? -10.915 -0.876 18.515 1.00 92.94 105 GLY A C 1
ATOM 805 O O . GLY A 1 105 ? -11.616 0.108 18.727 1.00 92.94 105 GLY A O 1
ATOM 806 N N . VAL A 1 106 ? -9.989 -0.897 17.562 1.00 95.69 106 VAL A N 1
ATOM 807 C CA . VAL A 1 106 ? -9.782 0.239 16.659 1.00 95.69 106 VAL A CA 1
ATOM 808 C C . VAL A 1 106 ? -10.142 -0.185 15.244 1.00 95.69 106 VAL A C 1
ATOM 810 O O . VAL A 1 106 ? -9.548 -1.119 14.714 1.00 95.69 106 VAL A O 1
ATOM 813 N N . LEU A 1 107 ? -11.121 0.485 14.637 1.00 97.50 107 LEU A N 1
ATOM 814 C CA . LEU A 1 107 ? -11.480 0.307 13.228 1.00 97.50 107 LEU A CA 1
ATOM 815 C C . LEU A 1 107 ? -10.986 1.520 12.448 1.00 97.50 107 LEU A C 1
ATOM 817 O O . LEU A 1 107 ? -11.468 2.630 12.671 1.00 97.50 107 LEU A O 1
ATOM 821 N N . HIS A 1 108 ? -10.044 1.317 11.531 1.00 98.19 108 HIS A N 1
ATOM 822 C CA . HIS A 1 108 ? -9.532 2.384 10.683 1.00 98.19 108 HIS A CA 1
ATOM 823 C C . HIS A 1 108 ? -10.142 2.314 9.278 1.00 98.19 108 HIS A C 1
ATOM 825 O O . HIS A 1 108 ? -9.677 1.541 8.435 1.00 98.19 108 HIS A O 1
ATOM 831 N N . LEU A 1 109 ? -11.194 3.107 9.031 1.00 97.25 109 LEU A N 1
ATOM 832 C CA . LEU A 1 109 ? -11.991 3.071 7.796 1.00 97.25 109 LEU A CA 1
ATOM 833 C C . LEU A 1 109 ? -11.712 4.242 6.850 1.00 97.25 109 LEU A C 1
ATOM 835 O O . LEU A 1 109 ? -12.193 4.216 5.726 1.00 97.25 109 LEU A O 1
ATOM 839 N N . TRP A 1 110 ? -10.895 5.228 7.232 1.00 97.06 110 TRP A N 1
ATOM 840 C CA . TRP A 1 110 ? -10.590 6.385 6.373 1.00 97.06 110 TRP A CA 1
ATOM 841 C C . TRP A 1 110 ? -10.004 6.014 5.006 1.00 97.06 110 TRP A C 1
ATOM 843 O O . TRP A 1 110 ? -10.153 6.760 4.043 1.00 97.06 110 TRP A O 1
ATOM 853 N N . SER A 1 111 ? -9.381 4.838 4.879 1.00 94.69 111 SER A N 1
ATOM 854 C CA . SER A 1 111 ? -8.902 4.369 3.577 1.00 94.69 111 SER A CA 1
ATOM 855 C C . SER A 1 111 ? -10.047 4.132 2.578 1.00 94.69 111 SER A C 1
ATOM 857 O O . SER A 1 111 ? -9.835 4.261 1.376 1.00 94.69 111 SER A O 1
ATOM 859 N N . LEU A 1 112 ? -11.274 3.870 3.045 1.00 92.62 112 LEU A N 1
ATOM 860 C CA . LEU A 1 112 ? -12.453 3.739 2.186 1.00 92.62 112 LEU A CA 1
ATOM 861 C C . LEU A 1 112 ? -12.750 5.031 1.414 1.00 92.62 112 LEU A C 1
ATOM 863 O O . LEU A 1 112 ? -13.195 4.955 0.271 1.00 92.62 112 LEU A O 1
ATOM 867 N N . ASP A 1 113 ? -12.402 6.185 1.987 1.00 90.06 113 ASP A N 1
ATOM 868 C CA . ASP A 1 113 ? -12.524 7.498 1.348 1.00 90.06 113 ASP A CA 1
ATOM 869 C C . ASP A 1 113 ? -11.296 7.864 0.494 1.00 90.06 113 ASP A C 1
ATOM 871 O O . ASP A 1 113 ? -11.316 8.851 -0.239 1.00 90.06 113 ASP A O 1
ATOM 875 N N . ALA A 1 114 ? -10.221 7.070 0.539 1.00 83.06 114 ALA A N 1
ATOM 876 C CA . ALA A 1 114 ? -8.963 7.332 -0.165 1.00 83.06 114 ALA A CA 1
ATOM 877 C C . ALA A 1 114 ? -9.016 6.979 -1.672 1.00 83.06 114 ALA A C 1
ATOM 879 O O . ALA A 1 114 ? -7.995 6.659 -2.281 1.00 83.06 114 ALA A O 1
ATOM 880 N N . GLY A 1 115 ? -10.206 6.992 -2.285 1.00 70.56 115 GLY A N 1
ATOM 881 C CA . GLY A 1 115 ? -10.438 6.645 -3.687 1.00 70.56 115 GLY A CA 1
ATOM 882 C C . GLY A 1 115 ? -10.944 7.827 -4.517 1.00 70.56 115 GLY A C 1
ATOM 883 O O . GLY A 1 115 ? -11.956 8.433 -4.186 1.00 70.56 115 GLY A O 1
ATOM 884 N N . SER A 1 116 ? -10.277 8.103 -5.641 1.00 67.12 116 SER A N 1
ATOM 885 C CA . SER A 1 116 ? -10.754 9.014 -6.691 1.00 67.12 116 SER A CA 1
ATOM 886 C C . SER A 1 116 ? -11.006 8.229 -7.990 1.00 67.12 116 SER A C 1
ATOM 888 O O . SER A 1 116 ? -10.231 7.316 -8.297 1.00 67.12 116 SER A O 1
ATOM 890 N N . PRO A 1 117 ? -12.052 8.557 -8.777 1.00 67.06 117 PRO A N 1
ATOM 891 C CA . PRO A 1 117 ? -12.254 7.993 -10.116 1.00 67.06 117 PRO A CA 1
ATOM 892 C C . PRO A 1 117 ? -11.090 8.297 -11.069 1.00 67.06 117 PRO A C 1
ATOM 894 O O . PRO A 1 117 ? -10.786 7.501 -11.957 1.00 67.06 117 PRO A O 1
ATOM 897 N N . GLU A 1 118 ? -10.439 9.445 -10.876 1.00 73.44 118 GLU A N 1
ATOM 898 C CA . GLU A 1 118 ? -9.252 9.862 -11.616 1.00 73.44 118 GLU A CA 1
ATOM 899 C C . GLU A 1 118 ? -8.006 9.596 -10.772 1.00 73.44 118 GLU A C 1
ATOM 901 O O . GLU A 1 118 ? -7.904 10.065 -9.638 1.00 73.44 118 GLU A O 1
ATOM 906 N N . ILE A 1 119 ? -7.070 8.823 -11.328 1.00 78.19 119 ILE A N 1
ATOM 907 C CA . ILE A 1 119 ? -5.802 8.488 -10.678 1.00 78.19 119 ILE A CA 1
ATOM 908 C C . ILE A 1 119 ? -4.707 9.370 -11.278 1.00 78.19 119 ILE A C 1
ATOM 910 O O . ILE A 1 119 ? -4.295 9.187 -12.427 1.00 78.19 119 ILE A O 1
ATOM 914 N N . ASP A 1 120 ? -4.200 10.295 -10.473 1.00 85.06 120 ASP A N 1
ATOM 915 C CA . ASP A 1 120 ? -2.997 11.072 -10.748 1.00 85.06 120 ASP A CA 1
ATOM 916 C C . ASP A 1 120 ? -2.049 11.074 -9.534 1.00 85.06 120 ASP A C 1
ATOM 918 O O . ASP A 1 120 ? -2.289 10.409 -8.529 1.00 85.06 120 ASP A O 1
ATOM 922 N N . ALA A 1 121 ? -0.914 11.766 -9.642 1.00 85.25 121 ALA A N 1
ATOM 923 C CA . ALA A 1 121 ? 0.100 11.739 -8.588 1.00 85.25 121 ALA A CA 1
ATOM 924 C C . ALA A 1 121 ? -0.357 12.479 -7.317 1.00 85.25 121 ALA A C 1
ATOM 926 O O . ALA A 1 121 ? -0.093 12.012 -6.210 1.00 85.25 121 ALA A O 1
ATOM 927 N N . SER A 1 122 ? -1.059 13.605 -7.466 1.00 86.88 122 SER A N 1
ATOM 928 C CA . SER A 1 122 ? -1.598 14.393 -6.352 1.00 86.88 122 SER A CA 1
ATOM 929 C C . SER A 1 122 ? -2.673 13.632 -5.584 1.00 86.88 122 SER A C 1
ATOM 931 O O . SER A 1 122 ? -2.552 13.462 -4.379 1.00 86.88 122 SER A O 1
ATOM 933 N N . THR A 1 123 ? -3.662 13.078 -6.284 1.00 88.31 123 THR A N 1
ATOM 934 C CA . THR A 1 123 ? -4.747 12.288 -5.683 1.00 88.31 123 THR A CA 1
ATOM 935 C C . THR A 1 123 ? -4.217 11.050 -4.962 1.00 88.31 123 THR A C 1
ATOM 937 O O . THR A 1 123 ? -4.696 10.714 -3.881 1.00 88.31 123 THR A O 1
ATOM 940 N N . LEU A 1 124 ? -3.185 10.390 -5.504 1.00 89.50 124 LEU A N 1
ATOM 941 C CA . LEU A 1 124 ? -2.509 9.289 -4.813 1.00 89.50 124 LEU A CA 1
ATOM 942 C C . LEU A 1 124 ? -1.749 9.752 -3.565 1.00 89.50 124 LEU A C 1
ATOM 944 O O . LEU A 1 124 ? -1.719 9.013 -2.582 1.00 89.50 124 LEU A O 1
ATOM 948 N N . THR A 1 125 ? -1.156 10.946 -3.593 1.00 90.25 125 THR A N 1
ATOM 949 C CA . THR A 1 125 ? -0.446 11.531 -2.443 1.00 90.25 125 THR A CA 1
ATOM 950 C C . THR A 1 125 ? -1.427 11.849 -1.315 1.00 90.25 125 THR A C 1
ATOM 952 O O . THR A 1 125 ? -1.216 11.412 -0.185 1.00 90.25 125 THR A O 1
ATOM 955 N N . ASP A 1 126 ? -2.548 12.501 -1.628 1.00 90.19 126 ASP A N 1
ATOM 956 C CA . ASP A 1 126 ? -3.613 12.794 -0.661 1.00 90.19 126 ASP A CA 1
ATOM 957 C C . ASP A 1 126 ? -4.194 11.505 -0.063 1.00 90.19 126 ASP A C 1
ATOM 959 O O . ASP A 1 126 ? -4.364 11.386 1.154 1.00 90.19 126 ASP A O 1
ATOM 963 N N . ALA A 1 127 ? -4.411 10.487 -0.902 1.00 92.44 127 ALA A N 1
ATOM 964 C CA . ALA A 1 127 ? -4.841 9.168 -0.456 1.00 92.44 127 ALA A CA 1
ATOM 965 C C . ALA A 1 127 ? -3.830 8.503 0.493 1.00 92.44 127 ALA A C 1
ATOM 967 O O . ALA A 1 127 ? -4.243 7.860 1.459 1.00 92.44 127 ALA A O 1
ATOM 968 N N . GLN A 1 128 ? -2.517 8.664 0.268 1.00 93.62 128 GLN A N 1
ATOM 969 C CA . GLN A 1 128 ? -1.506 8.139 1.192 1.00 93.62 128 GLN A CA 1
ATOM 970 C C . GLN A 1 128 ? -1.530 8.848 2.543 1.00 93.62 128 GLN A C 1
ATOM 972 O O . GLN A 1 128 ? -1.373 8.172 3.559 1.00 93.62 128 GLN A O 1
ATOM 977 N N . THR A 1 129 ? -1.772 10.158 2.579 1.00 94.81 129 THR A N 1
ATOM 978 C CA . THR A 1 129 ? -1.923 10.910 3.833 1.00 94.81 129 THR A CA 1
ATOM 979 C C . THR A 1 129 ? -3.108 10.386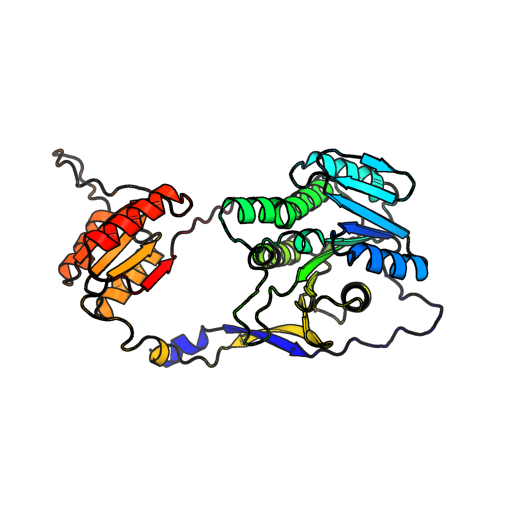 4.646 1.00 94.81 129 THR A C 1
ATOM 981 O O . THR A 1 129 ? -2.968 10.089 5.831 1.00 94.81 129 THR A O 1
ATOM 984 N N . VAL A 1 130 ? -4.261 10.193 3.998 1.00 94.69 130 VAL A N 1
ATOM 985 C CA . VAL A 1 130 ? -5.487 9.702 4.651 1.00 94.69 130 VAL A CA 1
ATOM 986 C C . VAL A 1 130 ? -5.391 8.225 5.050 1.00 94.69 130 VAL A C 1
ATOM 988 O O . VAL A 1 130 ? -5.965 7.841 6.069 1.00 94.69 130 VAL A O 1
ATOM 991 N N . ALA A 1 131 ? -4.683 7.392 4.281 1.00 94.81 131 ALA A N 1
ATOM 992 C CA . ALA A 1 131 ? -4.555 5.959 4.542 1.00 94.81 131 ALA A CA 1
ATOM 993 C C . ALA A 1 131 ? -3.325 5.607 5.397 1.00 94.81 131 ALA A C 1
ATOM 995 O O . ALA A 1 131 ? -3.465 5.268 6.566 1.00 94.81 131 ALA A O 1
ATOM 996 N N . CYS A 1 132 ? -2.121 5.639 4.826 1.00 97.00 132 CYS A N 1
ATOM 997 C CA . CYS A 1 132 ? -0.905 5.205 5.520 1.00 97.00 132 CYS A CA 1
ATOM 998 C C . CYS A 1 132 ? -0.407 6.245 6.534 1.00 97.00 132 CYS A C 1
ATOM 1000 O O . CYS A 1 132 ? 0.032 5.869 7.618 1.00 97.00 132 CYS A O 1
ATOM 1002 N N . GLY A 1 133 ? -0.477 7.535 6.189 1.00 97.25 133 GLY A N 1
ATOM 1003 C CA . GLY A 1 133 ? 0.008 8.636 7.025 1.00 97.25 133 GLY A CA 1
ATOM 1004 C C . GLY A 1 133 ? -0.743 8.734 8.350 1.00 97.25 133 GLY A C 1
ATOM 1005 O O . GLY A 1 133 ? -0.123 8.729 9.408 1.00 97.25 133 GLY A O 1
ATOM 1006 N N . SER A 1 134 ? -2.074 8.721 8.304 1.00 97.69 134 SER A N 1
ATOM 1007 C CA . SER A 1 134 ? -2.934 8.724 9.495 1.00 97.69 134 SER A CA 1
ATOM 1008 C C . SER A 1 134 ? -2.677 7.532 10.426 1.00 97.69 134 SER A C 1
ATOM 1010 O O . SER A 1 134 ? -2.552 7.712 11.637 1.00 97.69 134 SER A O 1
ATOM 1012 N N . VAL A 1 135 ? -2.524 6.318 9.882 1.00 98.06 135 VAL A N 1
ATOM 1013 C CA . VAL A 1 135 ? -2.192 5.120 10.671 1.00 98.06 135 VAL A CA 1
ATOM 1014 C C . VAL A 1 135 ? -0.815 5.256 11.310 1.00 98.06 135 VAL A C 1
ATOM 1016 O O . VAL A 1 135 ? -0.665 4.954 12.493 1.00 98.06 135 VAL A O 1
ATOM 1019 N N . LEU A 1 136 ? 0.181 5.746 10.567 1.00 97.62 136 LEU A N 1
ATOM 1020 C CA . LEU A 1 136 ? 1.517 5.994 11.104 1.00 97.62 136 LEU A CA 1
ATOM 1021 C C . LEU A 1 136 ? 1.480 7.013 12.251 1.00 97.62 136 LEU A C 1
ATOM 1023 O O . LEU A 1 136 ? 2.025 6.737 13.317 1.00 97.62 136 LEU A O 1
ATOM 1027 N N . HIS A 1 137 ? 0.806 8.150 12.064 1.00 98.06 137 HIS A N 1
ATOM 1028 C CA . HIS A 1 137 ? 0.658 9.174 13.100 1.00 98.06 137 HIS A CA 1
ATOM 1029 C C . HIS A 1 137 ? -0.059 8.632 14.343 1.00 98.06 137 HIS A C 1
ATOM 1031 O O . HIS A 1 137 ? 0.372 8.895 15.466 1.00 98.06 137 HIS A O 1
ATOM 1037 N N . PHE A 1 138 ? -1.103 7.818 14.162 1.00 97.25 138 PHE A N 1
ATOM 1038 C CA . PHE A 1 138 ? -1.794 7.164 15.270 1.00 97.25 138 PHE A CA 1
ATOM 1039 C C . PHE A 1 138 ? -0.870 6.222 16.054 1.00 97.25 138 PHE A C 1
ATOM 1041 O O . PHE A 1 138 ? -0.813 6.301 17.280 1.00 97.25 138 PHE A O 1
ATOM 1048 N N . LEU A 1 139 ? -0.098 5.370 15.374 1.00 95.31 139 LEU A N 1
ATOM 1049 C CA . LEU A 1 139 ? 0.854 4.468 16.033 1.00 95.31 139 LEU A CA 1
ATOM 1050 C C . LEU A 1 139 ? 1.988 5.223 16.737 1.00 95.31 139 LEU A C 1
ATOM 1052 O O . LEU A 1 139 ? 2.360 4.872 17.856 1.00 95.31 139 LEU A O 1
ATOM 1056 N N . GLN A 1 140 ? 2.507 6.288 16.124 1.00 95.25 140 GLN A N 1
ATOM 1057 C CA . GLN A 1 140 ? 3.512 7.154 16.741 1.00 95.25 140 GLN A CA 1
ATOM 1058 C C . GLN A 1 140 ? 2.972 7.836 18.003 1.00 95.25 140 GLN A C 1
ATOM 1060 O O . GLN A 1 140 ? 3.692 7.927 18.997 1.00 95.25 140 GLN A O 1
ATOM 1065 N N . ALA A 1 141 ? 1.705 8.259 18.002 1.00 95.31 141 ALA A N 1
ATOM 1066 C CA . ALA A 1 141 ? 1.044 8.790 19.190 1.00 95.31 141 ALA A CA 1
ATOM 1067 C C . ALA A 1 141 ? 0.914 7.729 20.298 1.00 95.31 141 ALA A C 1
ATOM 1069 O O . ALA A 1 141 ? 1.245 8.008 21.449 1.00 95.31 141 ALA A O 1
ATOM 1070 N N . LEU A 1 142 ? 0.517 6.493 19.966 1.00 92.44 142 LEU A N 1
ATOM 1071 C CA . LEU A 1 142 ? 0.470 5.385 20.934 1.00 92.44 142 LEU A CA 1
ATOM 1072 C C . LEU A 1 142 ? 1.847 5.099 21.554 1.00 92.44 142 LEU A C 1
ATOM 1074 O O . LEU A 1 142 ? 1.952 4.909 22.769 1.00 92.44 142 LEU A O 1
ATOM 1078 N N . ALA A 1 143 ? 2.898 5.092 20.729 1.00 91.56 143 ALA A N 1
ATOM 1079 C CA . ALA A 1 143 ? 4.271 4.865 21.166 1.00 91.56 143 ALA A CA 1
ATOM 1080 C C . ALA A 1 143 ? 4.788 5.999 22.068 1.00 91.56 143 ALA A C 1
ATOM 1082 O O . ALA A 1 143 ? 5.388 5.729 23.111 1.00 91.56 143 ALA A O 1
ATOM 1083 N N . ALA A 1 144 ? 4.531 7.259 21.698 1.00 92.38 144 ALA A N 1
ATOM 1084 C CA . ALA A 1 144 ? 4.956 8.436 22.457 1.00 92.38 144 ALA A CA 1
ATOM 1085 C C . ALA A 1 144 ? 4.333 8.481 23.862 1.00 92.38 144 ALA A C 1
ATOM 1087 O O . ALA A 1 144 ? 5.026 8.781 24.835 1.00 92.38 144 ALA A O 1
ATOM 1088 N N . GLU A 1 145 ? 3.058 8.107 23.978 1.00 87.56 145 GLU A N 1
ATOM 1089 C CA . GLU A 1 145 ? 2.327 8.066 25.251 1.00 87.56 145 GLU A CA 1
ATOM 1090 C C . GLU A 1 145 ? 2.663 6.836 26.115 1.00 87.56 145 GLU A C 1
ATOM 1092 O O . GLU A 1 145 ? 2.159 6.705 27.231 1.00 87.56 145 GLU A O 1
ATOM 1097 N N . GLN A 1 146 ? 3.507 5.915 25.620 1.00 82.00 146 GLN A N 1
ATOM 1098 C CA . GLN A 1 146 ? 3.883 4.665 26.300 1.00 82.00 146 GLN A CA 1
ATOM 1099 C C . GLN A 1 146 ? 2.664 3.920 26.865 1.00 82.00 146 GLN A C 1
ATOM 1101 O O . GLN A 1 146 ? 2.667 3.421 28.000 1.00 82.00 146 GLN A O 1
ATOM 1106 N N . THR A 1 147 ? 1.585 3.888 26.082 1.00 75.75 147 THR A N 1
ATOM 1107 C CA . THR A 1 147 ? 0.305 3.391 26.570 1.00 75.75 147 THR A CA 1
ATOM 1108 C C . THR A 1 147 ? 0.391 1.915 26.949 1.00 75.75 147 THR A C 1
ATOM 1110 O O . THR A 1 147 ? 0.951 1.082 26.238 1.00 75.75 147 THR A O 1
ATOM 1113 N N . LYS A 1 148 ? -0.205 1.574 28.095 1.00 76.81 148 LYS A N 1
ATOM 1114 C CA . LYS A 1 148 ? -0.409 0.180 28.520 1.00 76.81 148 LYS A CA 1
ATOM 1115 C C . LYS A 1 148 ? -1.736 -0.388 28.015 1.00 76.81 148 LYS A C 1
ATOM 1117 O O . LYS A 1 148 ? -2.064 -1.533 28.338 1.00 76.81 148 LYS A O 1
ATOM 1122 N N . ALA A 1 149 ? -2.504 0.409 27.269 1.00 73.19 149 ALA A N 1
ATOM 1123 C CA . ALA A 1 149 ? -3.775 -0.009 26.714 1.00 73.19 149 ALA A CA 1
ATOM 1124 C C . ALA A 1 149 ? -3.573 -1.213 25.788 1.00 73.19 149 ALA A C 1
ATOM 1126 O O . ALA A 1 149 ? -2.653 -1.263 24.973 1.00 73.19 149 ALA A O 1
ATOM 1127 N N . ARG A 1 150 ? -4.468 -2.191 25.907 1.00 81.12 150 ARG A N 1
ATOM 1128 C CA . ARG A 1 150 ? -4.551 -3.298 24.955 1.00 81.12 150 ARG A CA 1
ATOM 1129 C C . ARG A 1 150 ? -5.453 -2.873 23.815 1.00 81.12 150 ARG A C 1
ATOM 1131 O O . ARG A 1 150 ? -6.611 -2.540 24.072 1.00 81.12 150 ARG A O 1
ATOM 1138 N N . LEU A 1 151 ? -4.944 -2.916 22.591 1.00 87.88 151 LEU A N 1
ATOM 1139 C CA . LEU A 1 151 ? -5.702 -2.523 21.414 1.00 87.88 151 LEU A CA 1
ATOM 1140 C C . LEU A 1 151 ? -5.633 -3.572 20.309 1.00 87.88 151 LEU A C 1
ATOM 1142 O O . LEU A 1 151 ? -4.621 -4.241 20.146 1.00 87.88 151 LEU A O 1
ATOM 1146 N N . ASN A 1 152 ? -6.727 -3.686 19.562 1.00 90.88 152 ASN A N 1
ATOM 1147 C CA . ASN A 1 152 ? -6.794 -4.474 18.337 1.00 90.88 152 ASN A CA 1
ATOM 1148 C C . ASN A 1 152 ? -7.080 -3.518 17.175 1.00 90.88 152 ASN A C 1
ATOM 1150 O O . ASN A 1 152 ? -8.229 -3.110 16.983 1.00 90.88 152 ASN A O 1
ATOM 1154 N N . LEU A 1 153 ? -6.039 -3.149 16.431 1.00 94.75 153 LEU A N 1
ATOM 1155 C CA . LEU A 1 153 ? -6.118 -2.293 15.254 1.00 94.75 153 LEU A CA 1
ATOM 1156 C C . LEU A 1 153 ? -6.502 -3.099 14.014 1.00 94.75 153 LEU A C 1
ATOM 1158 O O . LEU A 1 153 ? -5.767 -3.983 13.574 1.00 94.75 153 LEU A O 1
ATOM 1162 N N . TRP A 1 154 ? -7.643 -2.748 13.435 1.00 96.75 154 TRP A N 1
ATOM 1163 C CA . TRP A 1 154 ? -8.147 -3.299 12.187 1.00 96.75 154 TRP A CA 1
ATOM 1164 C C . TRP A 1 154 ? -8.083 -2.244 11.094 1.00 96.75 154 TRP A C 1
ATOM 1166 O O . TRP A 1 154 ? -8.750 -1.210 11.183 1.00 96.75 154 TRP A O 1
ATOM 1176 N N . LEU A 1 155 ? -7.304 -2.512 10.048 1.00 97.88 155 LEU A N 1
ATOM 1177 C CA . LEU A 1 155 ? -7.223 -1.633 8.884 1.00 97.88 155 LEU A CA 1
ATOM 1178 C C . LEU A 1 155 ? -8.155 -2.160 7.798 1.00 97.88 155 LEU A C 1
ATOM 1180 O O . LEU A 1 155 ? -8.074 -3.327 7.401 1.00 97.88 155 LEU A O 1
ATOM 1184 N N . VAL A 1 156 ? -9.050 -1.296 7.329 1.00 96.56 156 VAL A N 1
ATOM 1185 C CA . VAL A 1 156 ? -10.137 -1.688 6.433 1.00 96.56 156 VAL A CA 1
ATOM 1186 C C . VAL A 1 156 ? -9.950 -1.030 5.079 1.00 96.56 156 VAL A C 1
ATOM 1188 O O . VAL A 1 156 ? -9.751 0.177 4.999 1.00 96.56 156 VAL A O 1
ATOM 1191 N N . THR A 1 157 ? -10.038 -1.837 4.029 1.00 95.06 157 THR A N 1
ATOM 1192 C CA . THR A 1 157 ? -9.960 -1.455 2.611 1.00 95.06 157 THR A CA 1
ATOM 1193 C C . THR A 1 157 ? -11.175 -2.006 1.862 1.00 95.06 157 THR A C 1
ATOM 1195 O O . THR A 1 157 ? -11.950 -2.774 2.437 1.00 95.06 157 THR A O 1
ATOM 1198 N N . ARG A 1 158 ? -11.373 -1.626 0.597 1.00 91.94 158 ARG A N 1
ATOM 1199 C CA . ARG A 1 158 ? -12.454 -2.140 -0.253 1.00 91.94 158 ARG A CA 1
ATOM 1200 C C . ARG A 1 158 ? -11.964 -2.431 -1.666 1.00 91.94 158 ARG A C 1
ATOM 1202 O O . ARG A 1 158 ? -11.434 -1.559 -2.348 1.00 91.94 158 ARG A O 1
ATOM 1209 N N . GLY A 1 159 ? -12.209 -3.649 -2.146 1.00 89.38 159 GLY A N 1
ATOM 1210 C CA . GLY A 1 159 ? -11.903 -4.039 -3.525 1.00 89.38 159 GLY A CA 1
ATOM 1211 C C . GLY A 1 159 ? -10.414 -3.979 -3.898 1.00 89.38 159 GLY A C 1
ATOM 1212 O O . GLY A 1 159 ? -10.090 -3.931 -5.088 1.00 89.38 159 GLY A O 1
ATOM 1213 N N . VAL A 1 160 ? -9.505 -3.980 -2.920 1.00 90.44 160 VAL A N 1
ATOM 1214 C CA . VAL A 1 160 ? -8.054 -3.950 -3.163 1.00 90.44 160 VAL A CA 1
ATOM 1215 C C . VAL A 1 160 ? -7.560 -5.312 -3.639 1.00 90.44 160 VAL A C 1
ATOM 1217 O O . VAL A 1 160 ? -6.753 -5.405 -4.568 1.00 90.44 160 VAL A O 1
ATOM 1220 N N . GLN A 1 161 ? -8.044 -6.384 -3.010 1.00 90.94 161 GLN A N 1
ATOM 1221 C CA . GLN A 1 161 ? -7.537 -7.727 -3.244 1.00 90.94 161 GLN A CA 1
ATOM 1222 C C . GLN A 1 161 ? -8.103 -8.323 -4.544 1.00 90.94 161 GLN A C 1
ATOM 1224 O O . GLN A 1 161 ? -9.327 -8.328 -4.751 1.00 90.94 161 GLN A O 1
ATOM 1229 N N . PRO A 1 162 ? -7.243 -8.870 -5.428 1.00 86.44 162 PRO A N 1
ATOM 1230 C CA . PRO A 1 162 ? -7.631 -9.355 -6.751 1.00 86.44 162 PRO A CA 1
ATOM 1231 C C . PRO A 1 162 ? -8.226 -10.771 -6.684 1.00 86.44 162 PRO A C 1
ATOM 1233 O O . PRO A 1 162 ? -7.669 -11.725 -7.216 1.00 86.44 162 PRO A O 1
ATOM 1236 N N . ILE A 1 163 ? -9.359 -10.913 -6.001 1.00 83.62 163 ILE A N 1
ATOM 1237 C CA . ILE A 1 163 ? -9.999 -12.213 -5.736 1.00 83.62 163 ILE A CA 1
ATOM 1238 C C . ILE A 1 163 ? -10.821 -12.696 -6.937 1.00 83.62 163 ILE A C 1
ATOM 1240 O O . ILE A 1 163 ? -10.878 -13.890 -7.216 1.00 83.62 163 ILE A O 1
ATOM 1244 N N . CYS A 1 164 ? -11.430 -11.767 -7.679 1.00 66.00 164 CYS A N 1
ATOM 1245 C CA . CYS A 1 164 ? -12.156 -12.056 -8.914 1.00 66.00 164 CYS A CA 1
ATOM 1246 C C . CYS A 1 164 ? -11.405 -11.504 -10.131 1.00 66.00 164 CYS A C 1
ATOM 1248 O O . CYS A 1 164 ? -10.700 -10.498 -10.045 1.00 66.00 164 CYS A O 1
ATOM 1250 N N . ALA A 1 165 ? -11.599 -12.144 -11.289 1.00 52.59 165 ALA A N 1
ATOM 1251 C CA . ALA A 1 165 ? -10.874 -11.866 -12.535 1.00 52.59 165 ALA A CA 1
ATOM 1252 C C . ALA A 1 165 ? -11.135 -10.471 -13.147 1.00 52.59 165 ALA A C 1
ATOM 1254 O O . ALA A 1 165 ? -10.495 -10.124 -14.132 1.00 52.59 165 ALA A O 1
ATOM 1255 N N . SER A 1 166 ? -12.040 -9.682 -12.555 1.00 51.72 166 SER A N 1
ATOM 1256 C CA . SER A 1 166 ? -12.256 -8.247 -12.770 1.00 51.72 166 SER A CA 1
ATOM 1257 C C . SER A 1 166 ? -10.978 -7.384 -12.656 1.00 51.72 166 SER A C 1
ATOM 1259 O O . SER A 1 166 ? -10.584 -7.127 -11.515 1.00 51.72 166 SER A O 1
ATOM 1261 N N . PRO A 1 167 ? -10.271 -6.924 -13.713 1.00 52.03 167 PRO A N 1
ATOM 1262 C CA . PRO A 1 167 ? -9.129 -6.019 -13.540 1.00 52.03 167 PRO A CA 1
ATOM 1263 C C . PRO A 1 167 ? -9.561 -4.563 -13.310 1.00 52.03 167 PRO A C 1
ATOM 1265 O O . PRO A 1 167 ? -8.758 -3.753 -12.854 1.00 52.03 167 PRO A O 1
ATOM 1268 N N . THR A 1 168 ? -10.801 -4.214 -13.657 1.00 52.06 168 THR A N 1
ATOM 1269 C CA . THR A 1 168 ? -11.309 -2.837 -13.659 1.00 52.06 168 THR A CA 1
ATOM 1270 C C . THR A 1 168 ? -11.905 -2.454 -12.307 1.00 52.06 168 THR A C 1
ATOM 1272 O O . THR A 1 168 ? -12.702 -3.212 -11.762 1.00 52.06 168 THR A O 1
ATOM 1275 N N . GLY A 1 169 ? -11.561 -1.264 -11.801 1.00 57.31 169 GLY A N 1
ATOM 1276 C CA . GLY A 1 169 ? -12.179 -0.683 -10.599 1.00 57.31 169 GLY A CA 1
ATOM 1277 C C . GLY A 1 169 ? -11.542 -1.079 -9.262 1.00 57.31 169 GLY A C 1
ATOM 1278 O O . GLY A 1 169 ? -12.222 -1.055 -8.243 1.00 57.31 169 GLY A O 1
ATOM 1279 N N . ARG A 1 170 ? -10.256 -1.460 -9.237 1.00 71.00 170 ARG A N 1
ATOM 1280 C CA . ARG A 1 170 ? -9.536 -1.706 -7.973 1.00 71.00 170 ARG A CA 1
ATOM 1281 C C . ARG A 1 170 ? -9.192 -0.385 -7.294 1.00 71.00 170 ARG A C 1
ATOM 1283 O O . ARG A 1 170 ? -8.658 0.510 -7.948 1.00 71.00 170 ARG A O 1
ATOM 1290 N N . ALA A 1 171 ? -9.404 -0.303 -5.983 1.00 83.06 171 ALA A N 1
ATOM 1291 C CA . ALA A 1 171 ? -9.008 0.841 -5.166 1.00 83.06 171 ALA A CA 1
ATOM 1292 C C . ALA A 1 171 ? -7.484 0.850 -4.931 1.00 83.06 171 ALA A C 1
ATOM 1294 O O . ALA A 1 171 ? -6.999 0.652 -3.820 1.00 83.06 171 ALA A O 1
ATOM 1295 N N . LEU A 1 172 ? -6.700 1.037 -6.000 1.00 86.31 172 LEU A N 1
ATOM 1296 C CA . LEU A 1 172 ? -5.233 0.937 -5.970 1.00 86.31 172 LEU A CA 1
ATOM 1297 C C . LEU A 1 172 ? -4.602 1.855 -4.917 1.00 86.31 172 LEU A C 1
ATOM 1299 O O . LEU A 1 172 ? -3.636 1.458 -4.268 1.00 86.31 172 LEU A O 1
ATOM 1303 N N . ALA A 1 173 ? -5.184 3.034 -4.707 1.00 90.81 173 ALA A N 1
ATOM 1304 C CA . ALA A 1 173 ? -4.747 4.011 -3.717 1.00 90.81 173 ALA A CA 1
ATOM 1305 C C . ALA A 1 173 ? -4.756 3.471 -2.270 1.00 90.81 173 ALA A C 1
ATOM 1307 O O . ALA A 1 173 ? -3.921 3.868 -1.461 1.00 90.81 173 ALA A O 1
ATOM 1308 N N . GLN A 1 174 ? -5.631 2.506 -1.968 1.00 93.00 174 GLN A N 1
ATOM 1309 C CA . GLN A 1 174 ? -5.729 1.857 -0.656 1.00 93.00 174 GLN A CA 1
ATOM 1310 C C . GLN A 1 174 ? -4.726 0.704 -0.481 1.00 93.00 174 GLN A C 1
ATOM 1312 O O . GLN A 1 174 ? -4.481 0.245 0.633 1.00 93.00 174 GLN A O 1
ATOM 1317 N N . SER A 1 175 ? -4.138 0.201 -1.572 1.00 92.56 175 SER A N 1
ATOM 1318 C CA . SER A 1 175 ? -3.288 -0.996 -1.540 1.00 92.56 175 SER A CA 1
ATOM 1319 C C . SER A 1 175 ? -2.018 -0.897 -0.682 1.00 92.56 175 SER A C 1
ATOM 1321 O O . SER A 1 175 ? -1.681 -1.914 -0.063 1.00 92.56 175 SER A O 1
ATOM 1323 N N . PRO A 1 176 ? -1.335 0.262 -0.551 1.00 95.19 176 PRO A N 1
ATOM 1324 C CA . PRO A 1 176 ? -0.141 0.359 0.291 1.00 95.19 176 PRO A CA 1
ATOM 1325 C C . PRO A 1 176 ? -0.416 0.050 1.767 1.00 95.19 176 PRO A C 1
ATOM 1327 O O . PRO A 1 176 ? 0.459 -0.481 2.455 1.00 95.19 176 PRO A O 1
ATOM 1330 N N . LEU A 1 177 ? -1.656 0.256 2.226 1.00 96.19 177 LEU A N 1
ATOM 1331 C CA . LEU A 1 177 ? -2.079 -0.026 3.597 1.00 96.19 177 LEU A CA 1
ATOM 1332 C C . LEU A 1 177 ? -1.893 -1.503 3.984 1.00 96.19 177 LEU A C 1
ATOM 1334 O O . LEU A 1 177 ? -1.589 -1.810 5.133 1.00 96.19 177 LEU A O 1
ATOM 1338 N N . TRP A 1 178 ? -1.995 -2.426 3.022 1.00 96.12 178 TRP A N 1
ATOM 1339 C CA . TRP A 1 178 ? -1.723 -3.852 3.246 1.00 96.12 178 TRP A CA 1
ATOM 1340 C C . TRP A 1 178 ? -0.239 -4.148 3.471 1.00 96.12 178 TRP A C 1
ATOM 1342 O O . TRP A 1 178 ? 0.107 -5.101 4.168 1.00 96.12 178 TRP A O 1
ATOM 1352 N N . GLY A 1 179 ? 0.648 -3.370 2.847 1.00 95.94 179 GLY A N 1
ATOM 1353 C CA . GLY A 1 179 ? 2.084 -3.430 3.112 1.00 95.94 179 GLY A CA 1
ATOM 1354 C C . GLY A 1 179 ? 2.380 -2.966 4.533 1.00 95.94 179 GLY A C 1
ATOM 1355 O O . GLY A 1 179 ? 2.950 -3.729 5.307 1.00 95.94 179 GLY A O 1
ATOM 1356 N N . LEU A 1 180 ? 1.894 -1.770 4.880 1.00 97.25 180 LEU A N 1
ATOM 1357 C CA . LEU A 1 180 ? 2.051 -1.178 6.208 1.00 97.25 180 LEU A CA 1
ATOM 1358 C C . LEU A 1 180 ? 1.495 -2.091 7.314 1.00 97.25 180 LEU A C 1
ATOM 1360 O O . LEU A 1 180 ? 2.206 -2.405 8.261 1.00 97.25 180 LEU A O 1
ATOM 1364 N N . GLY A 1 181 ? 0.267 -2.597 7.163 1.00 97.12 181 GLY A N 1
ATOM 1365 C CA . GLY A 1 181 ? -0.356 -3.491 8.144 1.00 97.12 181 GLY A CA 1
ATOM 1366 C C . GLY A 1 181 ? 0.450 -4.761 8.427 1.00 97.12 181 GLY A C 1
ATOM 1367 O O . GLY A 1 181 ? 0.566 -5.171 9.576 1.00 97.12 181 GLY A O 1
ATOM 1368 N N . ARG A 1 182 ? 1.079 -5.359 7.405 1.00 96.19 182 ARG A N 1
ATOM 1369 C CA . ARG A 1 182 ? 1.941 -6.538 7.600 1.00 96.19 182 ARG A CA 1
ATOM 1370 C C . ARG A 1 182 ? 3.224 -6.227 8.369 1.00 96.19 182 ARG A C 1
ATOM 1372 O O . ARG A 1 182 ? 3.721 -7.114 9.052 1.00 96.19 182 ARG A O 1
ATOM 1379 N N . VAL A 1 183 ? 3.747 -5.006 8.269 1.00 96.62 183 VAL A N 1
ATOM 1380 C CA . VAL A 1 183 ? 4.887 -4.559 9.085 1.00 96.62 183 VAL A CA 1
ATOM 1381 C C . VAL A 1 183 ? 4.437 -4.318 10.524 1.00 96.62 183 VAL A C 1
ATOM 1383 O O . VAL A 1 183 ? 5.052 -4.848 11.443 1.00 96.62 183 VAL A O 1
ATOM 1386 N N . ILE A 1 184 ? 3.299 -3.642 10.722 1.00 95.50 184 ILE A N 1
ATOM 1387 C CA . ILE A 1 184 ? 2.708 -3.419 12.054 1.00 95.50 184 ILE A CA 1
ATOM 1388 C C . ILE A 1 184 ? 2.476 -4.749 12.782 1.00 95.50 184 ILE A C 1
ATOM 1390 O O . ILE A 1 184 ? 2.799 -4.863 13.958 1.00 95.50 184 ILE A O 1
ATOM 1394 N N . ALA A 1 185 ? 1.980 -5.773 12.084 1.00 93.81 185 ALA A N 1
ATOM 1395 C CA . ALA A 1 185 ? 1.775 -7.107 12.648 1.00 93.81 185 ALA A CA 1
ATOM 1396 C C . ALA A 1 185 ? 3.061 -7.749 13.208 1.00 93.81 185 ALA A C 1
ATOM 1398 O O . ALA A 1 185 ? 2.993 -8.559 14.132 1.00 93.81 185 ALA A O 1
ATOM 1399 N N . LEU A 1 186 ? 4.222 -7.416 12.631 1.00 94.25 186 LEU A N 1
ATOM 1400 C CA . LEU A 1 186 ? 5.528 -7.944 13.031 1.00 94.25 186 LEU A CA 1
ATOM 1401 C C . LEU A 1 186 ? 6.194 -7.090 14.114 1.00 94.25 186 LEU A C 1
ATOM 1403 O O . LEU A 1 186 ? 6.811 -7.648 15.019 1.00 94.25 186 LEU A O 1
ATOM 1407 N N . GLU A 1 187 ? 6.081 -5.765 14.021 1.00 93.44 187 GLU A N 1
ATOM 1408 C CA . GLU A 1 187 ? 6.727 -4.825 14.947 1.00 93.44 187 GLU A CA 1
ATOM 1409 C C . GLU A 1 187 ? 5.918 -4.597 16.228 1.00 93.44 187 GLU A C 1
ATOM 1411 O O . GLU A 1 187 ? 6.496 -4.530 17.310 1.00 93.44 187 GLU A O 1
ATOM 1416 N N . HIS A 1 188 ? 4.590 -4.538 16.108 1.00 91.12 188 HIS A N 1
ATOM 1417 C CA . HIS A 1 188 ? 3.648 -4.244 17.191 1.00 91.12 188 HIS A CA 1
ATOM 1418 C C . HIS A 1 188 ? 2.505 -5.277 17.271 1.00 91.12 188 HIS A C 1
ATOM 1420 O O . HIS A 1 188 ? 1.322 -4.924 17.160 1.00 91.12 188 HIS A O 1
ATOM 1426 N N . PRO A 1 189 ? 2.808 -6.577 17.470 1.00 90.31 189 PRO A N 1
ATOM 1427 C CA . PRO A 1 189 ? 1.788 -7.625 17.567 1.00 90.31 189 PRO A CA 1
ATOM 1428 C C . PRO A 1 189 ? 0.804 -7.411 18.730 1.00 90.31 189 PRO A C 1
ATOM 1430 O O . PRO A 1 189 ? -0.311 -7.927 18.704 1.00 90.31 189 PRO A O 1
ATOM 1433 N N . GLU A 1 190 ? 1.187 -6.648 19.755 1.00 87.12 190 GLU A N 1
ATOM 1434 C CA . GLU A 1 190 ? 0.352 -6.276 20.898 1.00 87.12 190 GLU A CA 1
ATOM 1435 C C . GLU A 1 190 ? -0.778 -5.295 20.559 1.00 87.12 190 GLU A C 1
ATOM 1437 O O . GLU A 1 190 ? -1.720 -5.162 21.346 1.00 87.12 190 GLU A O 1
ATOM 1442 N N . TRP A 1 191 ? -0.673 -4.618 19.415 1.00 90.38 191 TRP A N 1
ATOM 1443 C CA . TRP A 1 191 ? -1.645 -3.652 18.906 1.00 90.38 191 TRP A CA 1
ATOM 1444 C C . TRP A 1 191 ? -2.452 -4.185 17.727 1.00 90.38 191 TRP A C 1
ATOM 1446 O O . TRP A 1 191 ? -3.408 -3.551 17.278 1.00 90.38 191 TRP A O 1
ATOM 1456 N N . TRP A 1 192 ? -2.062 -5.335 17.187 1.00 92.44 192 TRP A N 1
ATOM 1457 C CA . TRP A 1 192 ? -2.537 -5.798 15.899 1.00 92.44 192 TRP A CA 1
ATOM 1458 C C . TRP A 1 192 ? -3.859 -6.566 15.994 1.00 92.44 192 TRP A C 1
ATOM 1460 O O . TRP A 1 192 ? -3.994 -7.538 16.737 1.00 92.44 192 TRP A O 1
ATOM 1470 N N . GLY A 1 193 ? -4.846 -6.125 15.210 1.00 91.50 193 GLY A N 1
ATOM 1471 C CA . GLY A 1 193 ? -6.093 -6.846 14.967 1.00 91.50 193 GLY A CA 1
ATOM 1472 C C . GLY A 1 193 ? -6.055 -7.596 13.638 1.00 91.50 193 GLY A C 1
ATOM 1473 O O . GLY A 1 193 ? -6.210 -8.816 13.619 1.00 91.50 193 GLY A O 1
ATOM 1474 N N . GLY A 1 194 ? -5.834 -6.871 12.536 1.00 94.00 194 GLY A N 1
ATOM 1475 C CA . GLY A 1 194 ? -5.776 -7.464 11.201 1.00 94.00 194 GLY A CA 1
ATOM 1476 C C . GLY A 1 194 ? -6.081 -6.509 10.043 1.00 94.00 194 GLY A C 1
ATOM 1477 O O . GLY A 1 194 ? -6.357 -5.321 10.213 1.00 94.00 194 GLY A O 1
ATOM 1478 N N . LEU A 1 195 ? -6.071 -7.069 8.836 1.00 96.12 195 LEU A N 1
ATOM 1479 C CA . LEU A 1 195 ? -6.459 -6.451 7.571 1.00 96.12 195 LEU A CA 1
ATOM 1480 C C . LEU A 1 195 ? -7.803 -7.013 7.106 1.00 96.12 195 LEU A C 1
ATOM 1482 O O . LEU A 1 195 ? -8.002 -8.230 7.088 1.00 96.12 195 LEU A O 1
ATOM 1486 N N . ILE A 1 196 ? -8.708 -6.132 6.680 1.00 95.06 196 ILE A N 1
ATOM 1487 C CA . ILE A 1 196 ? -10.014 -6.507 6.127 1.00 95.06 196 ILE A CA 1
ATOM 1488 C C . ILE A 1 196 ? -10.208 -5.798 4.784 1.00 95.06 196 ILE A C 1
ATOM 1490 O O . ILE A 1 196 ? -10.143 -4.575 4.705 1.00 95.06 196 ILE A O 1
ATOM 1494 N N . ASP A 1 197 ? -10.471 -6.553 3.718 1.00 94.06 197 ASP A N 1
ATOM 1495 C CA . ASP A 1 197 ? -10.864 -6.004 2.415 1.00 94.06 197 ASP A CA 1
ATOM 1496 C C . ASP A 1 197 ? -12.341 -6.294 2.130 1.00 94.06 197 ASP A C 1
ATOM 1498 O O . ASP A 1 197 ? -12.738 -7.435 1.881 1.00 94.06 197 ASP A O 1
ATOM 1502 N N . LEU A 1 198 ? -13.166 -5.256 2.174 1.00 92.50 198 LEU A N 1
ATOM 1503 C CA . LEU A 1 198 ? -14.598 -5.325 1.916 1.00 92.50 198 LEU A CA 1
ATOM 1504 C C . LEU A 1 198 ? -14.889 -5.579 0.433 1.00 92.50 198 LEU A C 1
ATOM 1506 O O . LEU A 1 198 ? -14.044 -5.368 -0.447 1.00 92.50 198 LEU A O 1
ATOM 1510 N N . ASP A 1 199 ? -16.105 -6.046 0.162 1.00 89.19 199 ASP A N 1
ATOM 1511 C CA . ASP A 1 199 ? -16.581 -6.279 -1.199 1.00 89.19 199 ASP A CA 1
ATOM 1512 C C . ASP A 1 199 ? -16.665 -4.943 -1.962 1.00 89.19 199 ASP A C 1
ATOM 1514 O O . ASP A 1 199 ? -17.168 -3.965 -1.412 1.00 89.19 199 ASP A O 1
ATOM 1518 N N . PRO A 1 200 ? -16.186 -4.838 -3.214 1.00 86.62 200 PRO A N 1
ATOM 1519 C CA . PRO A 1 200 ? -16.375 -3.626 -4.016 1.00 86.62 200 PRO A CA 1
ATOM 1520 C C . PRO A 1 200 ? -17.849 -3.252 -4.240 1.00 86.62 200 PRO A C 1
ATOM 1522 O O . PRO A 1 200 ? -18.144 -2.091 -4.509 1.00 86.62 200 PRO A O 1
ATOM 1525 N N . LYS A 1 201 ? -18.783 -4.204 -4.135 1.00 82.62 201 LYS A N 1
ATOM 1526 C CA . LYS A 1 201 ? -20.219 -3.923 -4.125 1.00 82.62 201 LYS A CA 1
ATOM 1527 C C . LYS A 1 201 ? -20.580 -3.401 -2.736 1.00 82.62 201 LYS A C 1
ATOM 1529 O O . LYS A 1 201 ? -20.695 -4.182 -1.797 1.00 82.62 201 LYS A O 1
ATOM 1534 N N . GLU A 1 202 ? -20.735 -2.088 -2.600 1.00 69.94 202 GLU A N 1
ATOM 1535 C CA . GLU A 1 202 ? -21.187 -1.476 -1.348 1.00 69.94 202 GLU A CA 1
ATOM 1536 C C . GLU A 1 202 ? -22.532 -2.060 -0.914 1.00 69.94 202 GLU A C 1
ATOM 1538 O O . GLU A 1 202 ? -23.516 -2.023 -1.658 1.00 69.94 202 GLU A O 1
ATOM 1543 N N . THR A 1 203 ? -22.582 -2.615 0.300 1.00 67.50 203 THR A N 1
ATOM 1544 C CA . THR A 1 203 ? -23.828 -3.130 0.869 1.00 67.50 203 THR A CA 1
ATOM 1545 C C . THR A 1 203 ? -23.949 -2.777 2.353 1.00 67.50 203 THR A C 1
ATOM 1547 O O . THR A 1 203 ? -22.961 -2.807 3.083 1.00 67.50 203 THR A O 1
ATOM 1550 N N . PRO A 1 204 ? -25.166 -2.553 2.884 1.00 61.69 204 PRO A N 1
ATOM 1551 C CA . PRO A 1 204 ? -25.381 -2.393 4.330 1.00 61.69 204 PRO A CA 1
ATOM 1552 C C . PRO A 1 204 ? -24.930 -3.594 5.192 1.00 61.69 204 PRO A C 1
ATOM 1554 O O . PRO A 1 204 ? -24.857 -3.493 6.424 1.00 61.69 204 PRO A O 1
ATOM 1557 N N . ALA A 1 205 ? -24.647 -4.744 4.561 1.00 67.06 205 ALA A N 1
ATOM 1558 C CA . ALA A 1 205 ? -24.074 -5.924 5.203 1.00 67.06 205 ALA A CA 1
ATOM 1559 C C . ALA A 1 205 ? -22.588 -5.746 5.566 1.00 67.06 205 ALA A C 1
ATOM 1561 O O . ALA A 1 205 ? -22.097 -6.464 6.437 1.00 67.06 205 ALA A O 1
ATOM 1562 N N . ASP A 1 206 ? -21.893 -4.769 4.975 1.00 80.69 206 ASP A N 1
ATOM 1563 C CA . ASP A 1 206 ? -20.455 -4.548 5.160 1.00 80.69 206 ASP A CA 1
ATOM 1564 C C . ASP A 1 206 ? -20.081 -4.309 6.620 1.00 80.69 206 ASP A C 1
ATOM 1566 O O . ASP A 1 206 ? -19.142 -4.919 7.116 1.00 80.69 206 ASP A O 1
ATOM 1570 N N . ALA A 1 207 ? -20.858 -3.508 7.348 1.00 82.75 207 ALA A N 1
ATOM 1571 C CA . ALA A 1 207 ? -20.615 -3.275 8.769 1.00 82.75 207 ALA A CA 1
ATOM 1572 C C . ALA A 1 207 ? -20.867 -4.531 9.630 1.00 82.75 207 ALA A C 1
ATOM 1574 O O . ALA A 1 207 ? -20.188 -4.739 10.631 1.00 82.75 207 ALA A O 1
ATOM 1575 N N . GLY A 1 208 ? -21.796 -5.411 9.237 1.00 84.06 208 GLY A N 1
ATOM 1576 C CA . GLY A 1 208 ? -21.982 -6.704 9.906 1.00 84.06 208 GLY A CA 1
ATOM 1577 C C . GLY A 1 208 ? -20.802 -7.649 9.668 1.00 84.06 208 GLY A C 1
ATOM 1578 O O . GLY A 1 208 ? -20.277 -8.231 10.613 1.00 84.06 208 GLY A O 1
ATOM 1579 N N . ASN A 1 209 ? -20.352 -7.745 8.417 1.00 83.19 209 ASN A N 1
ATOM 1580 C CA . ASN A 1 209 ? -19.190 -8.534 8.005 1.00 83.19 209 ASN A CA 1
ATOM 1581 C C . ASN A 1 209 ? -17.898 -8.045 8.673 1.00 83.19 209 ASN A C 1
ATOM 1583 O O . ASN A 1 209 ? -17.155 -8.838 9.250 1.00 83.19 209 ASN A O 1
ATOM 1587 N N . LEU A 1 210 ? -17.677 -6.730 8.653 1.00 87.94 210 LEU A N 1
ATOM 1588 C CA . LEU A 1 210 ? -16.576 -6.047 9.322 1.00 87.94 210 LEU A CA 1
ATOM 1589 C C . LEU A 1 210 ? -16.520 -6.416 10.801 1.00 87.94 210 LEU A C 1
ATOM 1591 O O . LEU A 1 210 ? -15.490 -6.888 11.277 1.00 87.94 210 LEU A O 1
ATOM 1595 N N . LEU A 1 211 ? -17.631 -6.240 11.521 1.00 87.50 211 LEU A N 1
ATOM 1596 C CA . LEU A 1 211 ? -17.679 -6.550 12.944 1.00 87.50 211 LEU A CA 1
ATOM 1597 C C . LEU A 1 211 ? -17.493 -8.039 13.195 1.00 87.50 211 LEU A C 1
ATOM 1599 O O . LEU A 1 211 ? -16.754 -8.391 14.106 1.00 87.50 211 LEU A O 1
ATOM 1603 N N . ALA A 1 212 ? -18.092 -8.916 12.389 1.00 82.12 212 ALA A N 1
ATOM 1604 C CA . ALA A 1 212 ? -17.919 -10.354 12.543 1.00 82.12 212 ALA A CA 1
ATOM 1605 C C . ALA A 1 212 ? -16.443 -10.770 12.412 1.00 82.12 212 ALA A C 1
ATOM 1607 O O . ALA A 1 212 ? -15.956 -11.541 13.236 1.00 82.12 212 ALA A O 1
ATOM 1608 N N . ALA A 1 213 ? -15.700 -10.203 11.457 1.00 82.81 213 ALA A N 1
ATOM 1609 C CA . ALA A 1 213 ? -14.253 -10.398 11.373 1.00 82.81 213 ALA A CA 1
ATOM 1610 C C . ALA A 1 213 ? -13.514 -9.767 12.570 1.00 82.81 213 ALA A C 1
ATOM 1612 O O . ALA A 1 213 ? -12.709 -10.436 13.209 1.00 82.81 213 ALA A O 1
ATOM 1613 N N . ALA A 1 214 ? -13.832 -8.527 12.942 1.00 84.88 214 ALA A N 1
ATOM 1614 C CA . ALA A 1 214 ? -13.108 -7.804 13.989 1.00 84.88 214 ALA A CA 1
ATOM 1615 C C . ALA A 1 214 ? -13.331 -8.345 15.420 1.00 84.88 214 ALA A C 1
ATOM 1617 O O . ALA A 1 214 ? -12.492 -8.142 16.299 1.00 84.88 214 ALA A O 1
ATOM 1618 N N . THR A 1 215 ? -14.461 -9.017 15.666 1.00 77.94 215 THR A N 1
ATOM 1619 C CA . THR A 1 215 ? -14.865 -9.535 16.991 1.00 77.94 215 THR A CA 1
ATOM 1620 C C . THR A 1 215 ? -14.757 -11.056 17.100 1.00 77.94 215 THR A C 1
ATOM 1622 O O . THR A 1 215 ? -14.276 -11.560 18.110 1.00 77.94 215 THR A O 1
ATOM 1625 N N . HIS A 1 216 ? -15.145 -11.798 16.056 1.00 64.69 216 HIS A N 1
ATOM 1626 C CA . HIS A 1 216 ? -15.157 -13.269 16.053 1.00 64.69 216 HIS A CA 1
ATOM 1627 C C . HIS A 1 216 ? -13.990 -13.869 15.250 1.00 64.69 216 HIS A C 1
ATOM 1629 O O . HIS A 1 216 ? -13.725 -15.070 15.333 1.00 64.69 216 HIS A O 1
ATOM 1635 N N . GLY A 1 217 ? -13.281 -13.046 14.471 1.00 53.19 217 GLY A N 1
ATOM 1636 C CA . GLY A 1 217 ? -12.192 -13.429 13.575 1.00 53.19 217 GLY A CA 1
ATOM 1637 C C . GLY A 1 217 ? -10.849 -13.690 14.250 1.00 53.19 217 GLY A C 1
ATOM 1638 O O . GLY A 1 217 ? -9.836 -13.661 13.568 1.00 53.19 217 GLY A O 1
ATOM 1639 N N . GLN A 1 218 ? -10.821 -14.060 15.534 1.00 56.00 218 GLN A N 1
ATOM 1640 C CA . GLN A 1 218 ? -9.649 -14.721 16.124 1.00 56.00 218 GLN A CA 1
ATOM 1641 C C . GLN A 1 218 ? -9.793 -16.260 16.233 1.00 56.00 218 GLN A C 1
ATOM 1643 O O . GLN A 1 218 ? -9.537 -16.819 17.302 1.00 56.00 218 GLN A O 1
ATOM 1648 N N . PRO A 1 219 ? -10.168 -17.031 15.183 1.00 50.53 219 PRO A N 1
ATOM 1649 C CA . PRO A 1 219 ? -9.730 -18.419 15.139 1.00 50.53 219 PRO A CA 1
ATOM 1650 C C . PRO A 1 219 ? -8.202 -18.396 15.033 1.00 50.53 219 PRO A C 1
ATOM 1652 O O . PRO A 1 219 ? -7.677 -17.783 14.110 1.00 50.53 219 PRO A O 1
ATOM 1655 N N . ALA A 1 220 ? -7.514 -19.026 15.990 1.00 59.31 220 ALA A N 1
ATOM 1656 C CA . ALA A 1 220 ? -6.059 -18.993 16.161 1.00 59.31 220 ALA A CA 1
ATOM 1657 C C . ALA A 1 220 ? -5.270 -18.802 14.844 1.00 59.31 220 ALA A C 1
ATOM 1659 O O . ALA A 1 220 ? -5.201 -19.717 14.021 1.00 59.31 220 ALA A O 1
ATOM 1660 N N . GLY A 1 221 ? -4.678 -17.613 14.672 1.00 72.62 221 GLY A N 1
ATOM 1661 C CA . GLY A 1 221 ? -3.663 -17.324 13.653 1.00 72.62 221 GLY A CA 1
ATOM 1662 C C . GLY A 1 221 ? -4.117 -16.683 12.333 1.00 72.62 221 GLY A C 1
ATOM 1663 O O . GLY A 1 221 ? -3.294 -16.622 11.426 1.00 72.62 221 GLY A O 1
ATOM 1664 N N . GLU A 1 222 ? -5.366 -16.224 12.182 1.00 87.69 222 GLU A N 1
ATOM 1665 C CA . GLU A 1 222 ? -5.768 -15.429 11.003 1.00 87.69 222 GLU A CA 1
ATOM 1666 C C . GLU A 1 222 ? -5.825 -13.934 11.315 1.00 87.69 222 GLU A C 1
ATOM 1668 O O . GLU A 1 222 ? -6.423 -13.539 12.311 1.00 87.69 222 GLU A O 1
ATOM 1673 N N . ASP A 1 223 ? -5.291 -13.112 10.415 1.00 90.88 223 ASP A N 1
ATOM 1674 C CA . ASP A 1 223 ? -5.305 -11.652 10.531 1.00 90.88 223 ASP A CA 1
ATOM 1675 C C . ASP A 1 223 ? -5.523 -10.937 9.186 1.00 90.88 223 ASP A C 1
ATOM 1677 O O . ASP A 1 223 ? -5.429 -9.719 9.104 1.00 90.88 223 ASP A O 1
ATOM 1681 N N . GLN A 1 224 ? -5.796 -11.679 8.110 1.00 93.94 224 GLN A N 1
ATOM 1682 C CA . GLN A 1 224 ? -5.944 -11.154 6.752 1.00 93.94 224 GLN A CA 1
ATOM 1683 C C . GLN A 1 224 ? -7.203 -11.716 6.105 1.00 93.94 224 GLN A C 1
ATOM 1685 O O . GLN A 1 224 ? -7.240 -12.869 5.660 1.00 93.94 224 GLN A O 1
ATOM 1690 N N . PHE A 1 225 ? -8.226 -10.870 6.036 1.00 92.56 225 PHE A N 1
ATOM 1691 C CA . PHE A 1 225 ? -9.572 -11.218 5.613 1.00 92.56 225 PHE A CA 1
ATOM 1692 C C . PHE A 1 225 ? -9.988 -10.444 4.369 1.00 92.56 225 PHE A C 1
ATOM 1694 O O . PHE A 1 225 ? -9.621 -9.285 4.176 1.00 92.56 225 PHE A O 1
ATOM 1701 N N . ALA A 1 226 ? -10.819 -11.073 3.549 1.00 92.62 226 ALA A N 1
ATOM 1702 C CA . ALA A 1 226 ? -11.518 -10.394 2.474 1.00 92.62 226 ALA A CA 1
ATOM 1703 C C . ALA A 1 226 ? -12.946 -10.916 2.342 1.00 92.62 226 ALA A C 1
ATOM 1705 O O . ALA A 1 226 ? -13.199 -12.105 2.527 1.00 92.62 226 ALA A O 1
ATOM 1706 N N . PHE A 1 227 ? -13.870 -10.032 1.988 1.00 90.12 227 PHE A N 1
ATOM 1707 C CA . PHE A 1 227 ? -15.263 -10.371 1.730 1.00 90.12 227 PHE A CA 1
ATOM 1708 C C . PHE A 1 227 ? -15.561 -10.261 0.242 1.00 90.12 227 PHE A C 1
ATOM 1710 O O . PHE A 1 227 ? -15.279 -9.228 -0.364 1.00 90.12 227 PHE A O 1
ATOM 1717 N N . ARG A 1 228 ? -16.116 -11.319 -0.355 1.00 89.75 228 ARG A N 1
ATOM 1718 C CA . ARG A 1 228 ? -16.564 -11.324 -1.757 1.00 89.75 228 ARG A CA 1
ATOM 1719 C C . ARG A 1 228 ? -17.837 -12.130 -1.920 1.00 89.75 228 ARG A C 1
ATOM 1721 O O . ARG A 1 228 ? -17.899 -13.264 -1.455 1.00 89.75 228 ARG A O 1
ATOM 1728 N N . ASP A 1 229 ? -18.836 -11.544 -2.570 1.00 84.56 229 ASP A N 1
ATOM 1729 C CA . ASP A 1 229 ? -20.141 -12.144 -2.852 1.00 84.56 229 ASP A CA 1
ATOM 1730 C C . ASP A 1 229 ? -20.766 -12.802 -1.601 1.00 84.56 229 ASP A C 1
ATOM 1732 O O . ASP A 1 229 ? -21.306 -13.907 -1.643 1.00 84.56 229 ASP A O 1
ATOM 1736 N N . GLY A 1 230 ? -20.649 -12.123 -0.452 1.00 81.19 230 GLY A N 1
ATOM 1737 C CA . GLY A 1 230 ? -21.165 -12.590 0.842 1.00 81.19 230 GLY A CA 1
ATOM 1738 C C . GLY A 1 230 ? -20.336 -13.681 1.531 1.00 81.19 230 GLY A C 1
ATOM 1739 O O . GLY A 1 230 ? -20.758 -14.195 2.565 1.00 81.19 230 GLY A O 1
ATOM 1740 N N . GLN A 1 231 ? -19.167 -14.043 0.999 1.00 86.56 231 GLN A N 1
ATOM 1741 C CA . GLN A 1 231 ? -18.266 -15.033 1.590 1.00 86.56 231 GLN A CA 1
ATOM 1742 C C . GLN A 1 231 ? -17.063 -14.373 2.263 1.00 86.56 231 GLN A C 1
ATOM 1744 O O . GLN A 1 231 ? -16.446 -13.471 1.698 1.00 86.56 231 GLN A O 1
ATOM 1749 N N . LEU A 1 232 ? -16.696 -14.880 3.443 1.00 89.06 232 LEU A N 1
ATOM 1750 C CA . LEU A 1 232 ? -15.423 -14.576 4.089 1.00 89.06 232 LEU A CA 1
ATOM 1751 C C . LEU A 1 232 ? -14.312 -15.444 3.494 1.00 89.06 232 LEU A C 1
ATOM 1753 O O . LEU A 1 232 ? -14.440 -16.666 3.388 1.00 89.06 232 LEU A O 1
ATOM 1757 N N . LEU A 1 233 ? -13.197 -14.807 3.165 1.00 91.56 233 LEU A N 1
ATOM 1758 C CA . LEU A 1 233 ? -12.004 -15.419 2.610 1.00 91.56 233 LEU A CA 1
ATOM 1759 C C . LEU A 1 233 ? -10.789 -15.075 3.475 1.00 91.56 233 LEU A C 1
ATOM 1761 O O . LEU A 1 233 ? -10.703 -13.973 4.013 1.00 91.56 233 LEU A O 1
ATOM 1765 N N . VAL A 1 234 ? -9.826 -15.993 3.557 1.00 92.88 234 VAL A N 1
ATOM 1766 C CA . VAL A 1 234 ? -8.531 -15.777 4.224 1.00 92.88 234 VAL A CA 1
ATOM 1767 C C . VAL A 1 234 ? -7.361 -15.974 3.268 1.00 92.88 234 VAL A C 1
ATOM 1769 O O . VAL A 1 234 ? -7.433 -16.780 2.334 1.00 92.88 234 VAL A O 1
ATOM 1772 N N . ALA A 1 235 ? -6.278 -15.240 3.511 1.00 92.75 235 ALA A N 1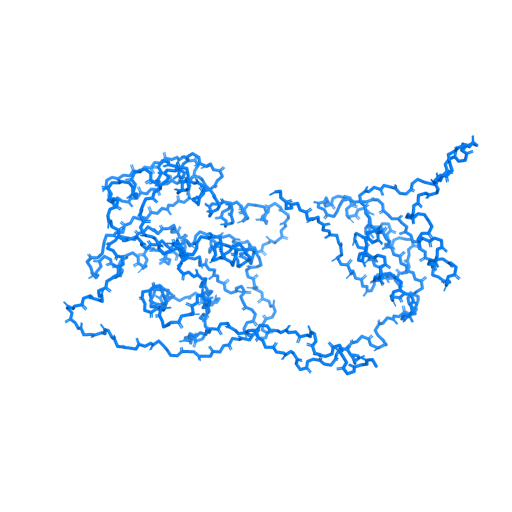
ATOM 1773 C CA . ALA A 1 235 ? -5.102 -15.224 2.652 1.00 92.75 235 ALA A CA 1
ATOM 1774 C C . ALA A 1 235 ? -4.175 -16.433 2.884 1.00 92.75 235 ALA A C 1
ATOM 1776 O O . ALA A 1 235 ? -3.916 -16.841 4.017 1.00 92.75 235 ALA A O 1
ATOM 1777 N N . ARG A 1 236 ? -3.624 -17.006 1.808 1.00 92.62 236 ARG A N 1
ATOM 1778 C CA . ARG A 1 236 ? -2.605 -18.067 1.846 1.00 92.62 236 ARG A CA 1
ATOM 1779 C C . ARG A 1 236 ? -1.550 -17.834 0.782 1.00 92.62 236 ARG A C 1
ATOM 1781 O O . ARG A 1 236 ? -1.883 -17.671 -0.386 1.00 92.62 236 ARG A O 1
ATOM 1788 N N . LEU A 1 237 ? -0.279 -17.910 1.162 1.00 92.88 237 LEU A N 1
ATOM 1789 C CA . LEU A 1 237 ? 0.812 -17.960 0.197 1.00 92.88 237 LEU A CA 1
ATOM 1790 C C . LEU A 1 237 ? 0.944 -19.393 -0.334 1.00 92.88 237 LEU A C 1
ATOM 1792 O O . LEU A 1 237 ? 1.158 -20.329 0.439 1.00 92.88 237 LEU A O 1
ATOM 1796 N N . ARG A 1 238 ? 0.790 -19.585 -1.645 1.00 91.25 238 ARG A N 1
ATOM 1797 C CA . ARG A 1 238 ? 0.923 -20.894 -2.298 1.00 91.25 238 ARG A CA 1
ATOM 1798 C C . ARG A 1 238 ? 1.918 -20.835 -3.440 1.00 91.25 238 ARG A C 1
ATOM 1800 O O . ARG A 1 238 ? 2.108 -19.789 -4.044 1.00 91.25 238 ARG A O 1
ATOM 1807 N N . ARG A 1 239 ? 2.548 -21.971 -3.742 1.00 88.69 239 ARG A N 1
ATOM 1808 C CA . ARG A 1 239 ? 3.400 -22.104 -4.930 1.00 88.69 239 ARG A CA 1
ATOM 1809 C C . ARG A 1 239 ? 2.562 -21.842 -6.177 1.00 88.69 239 ARG A C 1
ATOM 1811 O O . ARG A 1 239 ? 1.474 -22.407 -6.303 1.00 88.69 239 ARG A O 1
ATOM 1818 N N . SER A 1 240 ? 3.071 -21.009 -7.075 1.00 84.44 240 SER A N 1
ATOM 1819 C CA . SER A 1 240 ? 2.395 -20.742 -8.337 1.00 84.44 240 SER A CA 1
ATOM 1820 C C . SER A 1 240 ? 2.598 -21.916 -9.290 1.00 84.44 240 SER A C 1
ATOM 1822 O O . SER A 1 240 ? 3.702 -22.437 -9.439 1.00 84.44 240 SER A O 1
ATOM 1824 N N . ALA A 1 241 ? 1.522 -22.325 -9.960 1.00 75.06 241 ALA A N 1
ATOM 1825 C CA . ALA A 1 241 ? 1.585 -23.299 -11.049 1.00 75.06 241 ALA A CA 1
ATOM 1826 C C . ALA A 1 241 ? 1.989 -22.650 -12.390 1.00 75.06 241 ALA A C 1
ATOM 1828 O O . ALA A 1 241 ? 2.047 -23.333 -13.417 1.00 75.06 241 ALA A O 1
ATOM 1829 N N . ALA A 1 242 ? 2.233 -21.332 -12.407 1.00 67.44 242 ALA A N 1
ATOM 1830 C CA . ALA A 1 242 ? 2.600 -20.599 -13.607 1.00 67.44 242 ALA A CA 1
ATOM 1831 C C . ALA A 1 242 ? 3.946 -21.087 -14.163 1.00 67.44 242 ALA A C 1
ATOM 1833 O O . ALA A 1 242 ? 4.984 -21.031 -13.506 1.00 67.44 242 ALA A O 1
ATOM 1834 N N . ASN A 1 243 ? 3.932 -21.546 -15.414 1.00 63.59 243 ASN A N 1
ATOM 1835 C CA . ASN A 1 243 ? 5.142 -21.935 -16.127 1.00 63.59 243 ASN A CA 1
ATOM 1836 C C . ASN A 1 243 ? 5.789 -20.685 -16.752 1.00 63.59 243 ASN A C 1
ATOM 1838 O O . ASN A 1 243 ? 5.352 -20.219 -17.810 1.00 63.59 243 ASN A O 1
ATOM 1842 N N . SER A 1 244 ? 6.803 -20.132 -16.079 1.00 60.12 244 SER A N 1
ATOM 1843 C CA . SER A 1 244 ? 7.499 -18.890 -16.454 1.00 60.12 244 SER A CA 1
ATOM 1844 C C . SER A 1 244 ? 8.076 -18.914 -17.870 1.00 60.12 244 SER A C 1
ATOM 1846 O O . SER A 1 244 ? 8.004 -17.917 -18.589 1.00 60.12 244 SER A O 1
ATOM 1848 N N . ASP A 1 245 ? 8.583 -20.066 -18.309 1.00 56.12 245 ASP A N 1
ATOM 1849 C CA . ASP A 1 245 ? 9.362 -20.176 -19.547 1.00 56.12 245 ASP A CA 1
ATOM 1850 C C . ASP A 1 245 ? 8.488 -20.008 -20.800 1.00 56.12 245 ASP A C 1
ATOM 1852 O O . ASP A 1 245 ? 8.918 -19.451 -21.810 1.00 56.12 245 ASP A O 1
ATOM 1856 N N . ARG A 1 246 ? 7.213 -20.414 -20.728 1.00 56.09 246 ARG A N 1
ATOM 1857 C CA . ARG A 1 246 ? 6.239 -20.214 -21.815 1.00 56.09 246 ARG A CA 1
ATOM 1858 C C . ARG A 1 246 ? 5.663 -18.801 -21.860 1.00 56.09 246 ARG A C 1
ATOM 1860 O O . ARG A 1 246 ? 5.121 -18.408 -22.891 1.00 56.09 246 ARG A O 1
ATOM 1867 N N . ALA A 1 247 ? 5.737 -18.049 -20.764 1.00 60.09 247 ALA A N 1
ATOM 1868 C CA . ALA A 1 247 ? 5.084 -16.750 -20.667 1.00 60.09 247 ALA A CA 1
ATOM 1869 C C . ALA A 1 247 ? 5.844 -15.649 -21.419 1.00 60.09 247 ALA A C 1
ATOM 1871 O O . ALA A 1 247 ? 5.205 -14.718 -21.898 1.00 60.09 247 ALA A O 1
ATOM 1872 N N . ILE A 1 248 ? 7.168 -15.756 -21.564 1.00 63.03 248 ILE A N 1
ATOM 1873 C CA . ILE A 1 248 ? 8.026 -14.686 -22.107 1.00 63.03 248 ILE A CA 1
ATOM 1874 C C . ILE A 1 248 ? 8.603 -15.033 -23.487 1.00 63.03 248 ILE A C 1
ATOM 1876 O O . ILE A 1 248 ? 8.793 -14.133 -24.310 1.00 63.03 248 ILE A O 1
ATOM 1880 N N . ALA A 1 249 ? 8.850 -16.316 -23.769 1.00 61.75 249 ALA A N 1
ATOM 1881 C CA . ALA A 1 249 ? 9.456 -16.755 -25.024 1.00 61.75 249 ALA A CA 1
ATOM 1882 C C . ALA A 1 249 ? 8.695 -16.208 -26.249 1.00 61.75 249 ALA A C 1
ATOM 1884 O O . ALA A 1 249 ? 7.482 -16.373 -26.376 1.00 61.75 249 ALA A O 1
ATOM 1885 N N . GLY A 1 250 ? 9.412 -15.519 -27.142 1.00 67.31 250 GLY A N 1
ATOM 1886 C CA . GLY A 1 250 ? 8.844 -14.908 -28.350 1.00 67.31 250 GLY A CA 1
ATOM 1887 C C . GLY A 1 250 ? 8.070 -13.598 -28.137 1.00 67.31 250 GLY A C 1
ATOM 1888 O O . GLY A 1 250 ? 7.525 -13.059 -29.100 1.00 67.31 250 GLY A O 1
ATOM 1889 N N . ARG A 1 251 ? 8.012 -13.052 -26.910 1.00 80.06 251 ARG A N 1
ATOM 1890 C CA . ARG A 1 251 ? 7.420 -11.724 -26.651 1.00 80.06 251 ARG A CA 1
ATOM 1891 C C . ARG A 1 251 ? 8.405 -10.577 -26.839 1.00 80.06 251 ARG A C 1
ATOM 1893 O O . ARG A 1 251 ? 7.971 -9.476 -27.177 1.00 80.06 251 ARG A O 1
ATOM 1900 N N . ILE A 1 252 ? 9.699 -10.837 -26.653 1.00 88.94 252 ILE A N 1
ATOM 1901 C CA . ILE A 1 252 ? 10.760 -9.870 -26.935 1.00 88.94 252 ILE A CA 1
ATOM 1902 C C . ILE A 1 252 ? 10.991 -9.843 -28.445 1.00 88.94 252 ILE A C 1
ATOM 1904 O O . ILE A 1 252 ? 11.429 -10.814 -29.056 1.00 88.94 252 ILE A O 1
ATOM 1908 N N . ARG A 1 253 ? 10.599 -8.731 -29.058 1.00 87.94 253 ARG A N 1
ATOM 1909 C CA . ARG A 1 253 ? 10.697 -8.472 -30.492 1.00 87.94 253 ARG A CA 1
ATOM 1910 C C . ARG A 1 253 ? 11.988 -7.716 -30.813 1.00 87.94 253 ARG A C 1
ATOM 1912 O O . ARG A 1 253 ? 12.206 -6.658 -30.211 1.00 87.94 253 ARG A O 1
ATOM 1919 N N . PRO A 1 254 ? 12.773 -8.188 -31.794 1.00 84.06 254 PRO A N 1
ATOM 1920 C CA . PRO A 1 254 ? 13.797 -7.374 -32.436 1.00 84.06 254 PRO A CA 1
ATOM 1921 C C . PRO A 1 254 ? 13.175 -6.106 -33.041 1.00 84.06 254 PRO A C 1
ATOM 1923 O O . PRO A 1 254 ? 12.041 -6.138 -33.525 1.00 84.06 254 PRO A O 1
ATOM 1926 N N . GLY A 1 255 ? 13.899 -4.985 -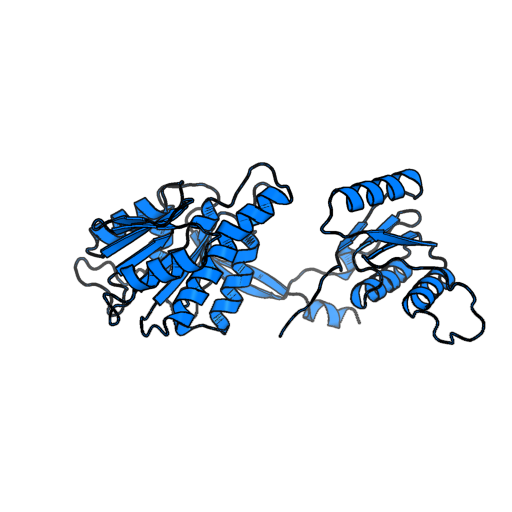33.010 1.00 87.00 255 GLY A N 1
ATOM 1927 C CA . GLY A 1 255 ? 13.423 -3.711 -33.564 1.00 87.00 255 GLY A CA 1
ATOM 1928 C C . GLY A 1 255 ? 12.332 -3.010 -32.743 1.00 87.00 255 GLY A C 1
ATOM 1929 O O . GLY A 1 255 ? 11.661 -2.123 -33.261 1.00 87.00 255 GLY A O 1
ATOM 1930 N N . ALA A 1 256 ? 12.138 -3.397 -31.480 1.00 94.44 256 ALA A N 1
ATOM 1931 C CA . ALA A 1 256 ? 11.288 -2.696 -30.520 1.00 94.44 256 ALA A CA 1
ATOM 1932 C C . ALA A 1 256 ? 12.122 -2.129 -29.368 1.00 94.44 256 ALA A C 1
ATOM 1934 O O . ALA A 1 256 ? 13.175 -2.676 -29.042 1.00 94.44 256 ALA A O 1
ATOM 1935 N N . THR A 1 257 ? 11.616 -1.070 -28.739 1.00 97.50 257 THR A N 1
ATOM 1936 C CA . THR A 1 257 ? 12.266 -0.405 -27.604 1.00 97.50 257 THR A CA 1
ATOM 1937 C C . THR A 1 257 ? 11.742 -0.959 -26.280 1.00 97.50 257 THR A C 1
ATOM 1939 O O . THR A 1 257 ? 10.531 -1.167 -26.129 1.00 97.50 257 THR A O 1
ATOM 1942 N N . TYR A 1 258 ? 12.641 -1.157 -25.312 1.00 97.69 258 TYR A N 1
ATOM 1943 C CA . TYR A 1 258 ? 12.309 -1.517 -23.930 1.00 97.69 258 TYR A CA 1
ATOM 1944 C C . TYR A 1 258 ? 12.896 -0.488 -22.967 1.00 97.69 258 TYR A C 1
ATOM 1946 O O . TYR A 1 258 ? 14.100 -0.235 -22.984 1.00 97.69 258 TYR A O 1
ATOM 1954 N N . LEU A 1 259 ? 12.042 0.104 -22.135 1.00 98.25 259 LEU A N 1
ATOM 1955 C CA . LEU A 1 259 ? 12.435 1.073 -21.115 1.00 98.25 259 LEU A CA 1
ATOM 1956 C C . LEU A 1 259 ? 12.666 0.362 -19.783 1.00 98.25 259 LEU A C 1
ATOM 1958 O O . LEU A 1 259 ? 11.787 -0.357 -19.314 1.00 98.25 259 LEU A O 1
ATOM 1962 N N . ILE A 1 260 ? 13.813 0.603 -19.154 1.00 98.12 260 ILE A N 1
ATOM 1963 C CA . ILE A 1 260 ? 14.142 0.110 -17.816 1.00 98.12 260 ILE A CA 1
ATOM 1964 C C . ILE A 1 260 ? 14.392 1.319 -16.915 1.00 98.12 260 ILE A C 1
ATOM 1966 O O . ILE A 1 260 ? 15.406 2.005 -17.058 1.00 98.12 260 ILE A O 1
ATOM 1970 N N . THR A 1 261 ? 13.480 1.596 -15.983 1.00 97.69 261 THR A N 1
ATOM 1971 C CA . THR A 1 261 ? 13.713 2.626 -14.958 1.00 97.69 261 THR A CA 1
ATOM 1972 C C . THR A 1 261 ? 14.582 2.053 -13.847 1.00 97.69 261 THR A C 1
ATOM 1974 O O . THR A 1 261 ? 14.434 0.883 -13.503 1.00 97.69 261 THR A O 1
ATOM 1977 N N . GLY A 1 262 ? 15.483 2.855 -13.277 1.00 94.44 262 GLY A N 1
ATOM 1978 C CA . GLY A 1 262 ? 16.563 2.307 -12.452 1.00 94.44 262 GLY A CA 1
ATOM 1979 C C . GLY A 1 262 ? 17.519 1.442 -13.282 1.00 94.44 262 GLY A C 1
ATOM 1980 O O . GLY A 1 262 ? 18.189 0.569 -12.741 1.00 94.44 262 GLY A O 1
ATOM 1981 N N . GLY A 1 263 ? 17.574 1.659 -14.604 1.00 92.12 263 GLY A N 1
ATOM 1982 C CA . GLY A 1 263 ? 18.240 0.766 -15.559 1.00 92.12 263 GLY A CA 1
ATOM 1983 C C . GLY A 1 263 ? 19.756 0.663 -15.393 1.00 92.12 263 GLY A C 1
ATOM 1984 O O . GLY A 1 263 ? 20.353 -0.292 -15.873 1.00 92.12 263 GLY A O 1
ATOM 1985 N N . LEU A 1 264 ? 20.365 1.623 -14.693 1.00 91.00 264 LEU A N 1
ATOM 1986 C CA . LEU A 1 264 ? 21.791 1.636 -14.351 1.00 91.00 264 LEU A CA 1
ATOM 1987 C C . LEU A 1 264 ? 22.071 1.177 -12.908 1.00 91.00 264 LEU A C 1
ATOM 1989 O O . LEU A 1 264 ? 23.215 1.234 -12.468 1.00 91.00 264 LEU A O 1
ATOM 1993 N N . GLY A 1 265 ? 21.038 0.766 -12.166 1.00 89.88 265 GLY A N 1
ATOM 1994 C CA . GLY A 1 265 ? 21.170 0.119 -10.861 1.00 89.88 265 GLY A CA 1
ATOM 1995 C C . GLY A 1 265 ? 21.412 -1.387 -10.990 1.00 89.88 265 GLY A C 1
ATOM 1996 O O . GLY A 1 265 ? 21.354 -1.945 -12.085 1.00 89.88 265 GLY A O 1
ATOM 1997 N N . GLU A 1 266 ? 21.649 -2.063 -9.866 1.00 88.38 266 GLU A N 1
ATOM 1998 C CA . GLU A 1 266 ? 22.044 -3.481 -9.847 1.00 88.38 266 GLU A CA 1
ATOM 1999 C C . GLU A 1 266 ? 21.034 -4.402 -10.551 1.00 88.38 266 GLU A C 1
ATOM 2001 O O . GLU A 1 266 ? 21.392 -5.117 -11.489 1.00 88.38 266 GLU A O 1
ATOM 2006 N N . LEU A 1 267 ? 19.757 -4.352 -10.151 1.00 91.50 267 LEU A N 1
ATOM 2007 C CA . LEU A 1 267 ? 18.696 -5.156 -10.770 1.00 91.50 267 LEU A CA 1
ATOM 2008 C C . LEU A 1 267 ? 18.408 -4.714 -12.209 1.00 91.50 267 LEU A C 1
ATOM 2010 O O . LEU A 1 267 ? 18.241 -5.556 -13.091 1.00 91.50 267 LEU A O 1
ATOM 2014 N N . GLY A 1 268 ? 18.382 -3.402 -12.460 1.00 94.19 268 GLY A N 1
ATOM 2015 C CA . GLY A 1 268 ? 18.126 -2.847 -13.789 1.00 94.19 268 GLY A CA 1
ATOM 2016 C C . GLY A 1 268 ? 19.131 -3.343 -14.830 1.00 94.19 268 GLY A C 1
ATOM 2017 O O . GLY A 1 268 ? 18.728 -3.764 -15.915 1.00 94.19 268 GLY A O 1
ATOM 2018 N N . LEU A 1 269 ? 20.418 -3.389 -14.474 1.00 93.50 269 LEU A N 1
ATOM 2019 C CA . LEU A 1 269 ? 21.479 -3.897 -15.344 1.00 93.50 269 LEU A CA 1
ATOM 2020 C C . LEU A 1 269 ? 21.369 -5.404 -15.590 1.00 93.50 269 LEU A C 1
ATOM 2022 O O . LEU A 1 269 ? 21.571 -5.844 -16.722 1.00 93.50 269 LEU A O 1
ATOM 2026 N N . GLN A 1 270 ? 21.014 -6.199 -14.577 1.00 94.06 270 GLN A N 1
ATOM 2027 C CA . GLN A 1 270 ? 20.782 -7.635 -14.769 1.00 94.06 270 GLN A CA 1
ATOM 2028 C C . GLN A 1 270 ? 19.610 -7.890 -15.726 1.00 94.06 270 GLN A C 1
ATOM 2030 O O . GLN A 1 270 ? 19.720 -8.713 -16.636 1.00 94.06 270 GLN A O 1
ATOM 2035 N N . VAL A 1 271 ? 18.513 -7.137 -15.588 1.00 94.06 271 VAL A N 1
ATOM 2036 C CA . VAL A 1 271 ? 17.373 -7.238 -16.511 1.00 94.06 271 VAL A CA 1
ATOM 2037 C C . VAL A 1 271 ? 17.750 -6.768 -17.916 1.00 94.06 271 VAL A C 1
ATOM 2039 O O . VAL A 1 271 ? 17.363 -7.412 -18.889 1.00 94.06 271 VAL A O 1
ATOM 2042 N N . ALA A 1 272 ? 18.539 -5.698 -18.047 1.00 95.38 272 ALA A N 1
ATOM 2043 C CA . ALA A 1 272 ? 19.036 -5.221 -19.338 1.00 95.38 272 ALA A CA 1
ATOM 2044 C C . ALA A 1 272 ? 19.874 -6.291 -20.054 1.00 95.38 272 ALA A C 1
ATOM 2046 O O . ALA A 1 272 ? 19.665 -6.566 -21.236 1.00 95.38 272 ALA A O 1
ATOM 2047 N N . GLN A 1 273 ? 20.787 -6.937 -19.323 1.00 93.69 273 GLN A N 1
ATOM 2048 C CA . GLN A 1 273 ? 21.612 -8.025 -19.847 1.00 93.69 273 GLN A CA 1
ATOM 2049 C C . GLN A 1 273 ? 20.767 -9.224 -20.274 1.00 93.69 273 GLN A C 1
ATOM 2051 O O . GLN A 1 273 ? 21.009 -9.775 -21.346 1.00 93.69 273 GLN A O 1
ATOM 2056 N N . TRP A 1 274 ? 19.771 -9.601 -19.472 1.00 93.06 274 TRP A N 1
ATOM 2057 C CA . TRP A 1 274 ? 18.870 -10.696 -19.809 1.00 93.06 274 TRP A CA 1
ATOM 2058 C C . TRP A 1 274 ? 17.994 -10.363 -21.027 1.00 93.06 274 TRP A C 1
ATOM 2060 O O . TRP A 1 274 ? 17.855 -11.198 -21.916 1.00 93.06 274 TRP A O 1
ATOM 2070 N N . LEU A 1 275 ? 17.460 -9.140 -21.139 1.00 93.25 275 LEU A N 1
ATOM 2071 C CA . LEU A 1 275 ? 16.695 -8.704 -22.316 1.00 93.25 275 LEU A CA 1
ATOM 2072 C C . LEU A 1 275 ? 17.540 -8.748 -23.593 1.00 93.25 275 LEU A C 1
ATOM 2074 O O . LEU A 1 275 ? 17.039 -9.171 -24.635 1.00 93.25 275 LEU A O 1
ATOM 2078 N N . ALA A 1 276 ? 18.814 -8.361 -23.505 1.00 92.88 276 ALA A N 1
ATOM 2079 C CA . ALA A 1 276 ? 19.765 -8.499 -24.602 1.00 92.88 276 ALA A CA 1
ATOM 2080 C C . ALA A 1 276 ? 19.927 -9.972 -25.031 1.00 92.88 276 ALA A C 1
ATOM 2082 O O . ALA A 1 276 ? 19.856 -10.268 -26.222 1.00 92.88 276 ALA A O 1
ATOM 2083 N N . ASP A 1 277 ? 20.041 -10.910 -24.080 1.00 91.12 277 ASP A N 1
ATOM 2084 C CA . ASP A 1 277 ? 20.079 -12.356 -24.375 1.00 91.12 277 ASP A CA 1
ATOM 2085 C C . ASP A 1 277 ? 18.774 -12.872 -24.994 1.00 91.12 277 ASP A C 1
ATOM 2087 O O . ASP A 1 277 ? 18.792 -13.812 -25.787 1.00 91.12 277 ASP A O 1
ATOM 2091 N N . GLN A 1 278 ? 17.636 -12.251 -24.668 1.00 89.88 278 GLN A N 1
ATOM 2092 C CA . GLN A 1 278 ? 16.339 -12.565 -25.276 1.00 89.88 278 GLN A CA 1
ATOM 2093 C C . GLN A 1 278 ? 16.132 -11.912 -26.658 1.00 89.88 278 GLN A C 1
ATOM 2095 O O . GLN A 1 278 ? 15.066 -12.079 -27.253 1.00 89.88 278 GLN A O 1
ATOM 2100 N N . GLY A 1 279 ? 17.121 -11.181 -27.187 1.00 90.38 279 GLY A N 1
ATOM 2101 C CA . GLY A 1 279 ? 17.074 -10.577 -28.522 1.00 90.38 279 GLY A CA 1
ATOM 2102 C C . GLY A 1 279 ? 16.525 -9.149 -28.570 1.00 90.38 279 GLY A C 1
ATOM 2103 O O . GLY A 1 279 ? 16.154 -8.673 -29.647 1.00 90.38 279 GLY A O 1
ATOM 2104 N N . ALA A 1 280 ? 16.459 -8.446 -27.435 1.00 93.94 280 ALA A N 1
ATOM 2105 C CA . ALA A 1 280 ? 16.193 -7.011 -27.441 1.00 93.94 280 ALA A CA 1
ATOM 2106 C C . ALA A 1 280 ? 17.362 -6.268 -28.104 1.00 93.94 280 ALA A C 1
ATOM 2108 O O . ALA A 1 280 ? 18.514 -6.427 -27.714 1.00 93.94 280 ALA A O 1
ATOM 2109 N N . THR A 1 281 ? 17.059 -5.431 -29.094 1.00 94.25 281 THR A N 1
ATOM 2110 C CA . THR A 1 281 ? 18.074 -4.693 -29.867 1.00 94.25 281 THR A CA 1
ATOM 2111 C C . THR A 1 281 ? 18.161 -3.215 -29.485 1.00 94.25 281 THR A C 1
ATOM 2113 O O . THR A 1 281 ? 19.082 -2.535 -29.921 1.00 94.25 281 THR A O 1
ATOM 2116 N N . GLN A 1 282 ? 17.183 -2.704 -28.727 1.00 97.12 282 GLN A N 1
ATOM 2117 C CA . GLN A 1 282 ? 17.060 -1.297 -28.336 1.00 97.12 282 GLN A CA 1
ATOM 2118 C C . GLN A 1 282 ? 16.621 -1.205 -26.871 1.00 97.12 282 GLN A C 1
ATOM 2120 O O . GLN A 1 282 ? 15.512 -1.629 -26.526 1.00 97.12 282 GLN A O 1
ATOM 2125 N N . LEU A 1 283 ? 17.479 -0.654 -26.013 1.00 97.88 283 LEU A N 1
ATOM 2126 C CA . LEU A 1 283 ? 17.212 -0.480 -24.584 1.00 97.88 283 LEU A CA 1
ATOM 2127 C C . LEU A 1 283 ? 17.328 0.990 -24.187 1.00 97.88 283 LEU A C 1
ATOM 2129 O O . LEU A 1 283 ? 18.322 1.645 -24.489 1.00 97.88 283 LEU A O 1
ATOM 2133 N N . VAL A 1 284 ? 16.347 1.484 -23.438 1.00 98.19 284 VAL A N 1
ATOM 2134 C CA . VAL A 1 284 ? 16.421 2.785 -22.771 1.00 98.19 284 VAL A CA 1
ATOM 2135 C C . VAL A 1 284 ? 16.690 2.543 -21.294 1.00 98.19 284 VAL A C 1
ATOM 2137 O O . VAL A 1 284 ? 15.872 1.924 -20.612 1.00 98.19 284 VAL A O 1
ATOM 2140 N N . LEU A 1 285 ? 17.830 3.021 -20.797 1.00 97.50 285 LEU A N 1
ATOM 2141 C CA . LEU A 1 285 ? 18.196 2.911 -19.384 1.00 97.50 285 LEU A CA 1
ATOM 2142 C C . LEU A 1 285 ? 17.957 4.260 -18.715 1.00 97.50 285 LEU A C 1
ATOM 2144 O O . LEU A 1 285 ? 18.708 5.209 -18.932 1.00 97.50 285 LEU A O 1
ATOM 2148 N N . LEU A 1 286 ? 16.891 4.343 -17.923 1.00 97.31 286 LEU A N 1
ATOM 2149 C CA . LEU A 1 286 ? 16.463 5.578 -17.278 1.00 97.31 286 LEU A CA 1
ATOM 2150 C C . LEU A 1 286 ? 16.892 5.601 -15.809 1.00 97.31 286 LEU A C 1
ATOM 2152 O O . LEU A 1 286 ? 16.688 4.630 -15.076 1.00 97.31 286 LEU A O 1
ATOM 2156 N N . GLY A 1 287 ? 17.457 6.721 -15.368 1.00 94.31 287 GLY A N 1
ATOM 2157 C CA . GLY A 1 287 ? 17.783 6.994 -13.968 1.00 94.31 287 GLY A CA 1
ATOM 2158 C C . GLY A 1 287 ? 17.863 8.495 -13.696 1.00 94.31 287 GLY A C 1
ATOM 2159 O O . GLY A 1 287 ? 17.853 9.287 -14.625 1.00 94.31 287 GLY A O 1
ATOM 2160 N N . ARG A 1 288 ? 17.961 8.905 -12.427 1.00 92.56 288 ARG A N 1
ATOM 2161 C CA . ARG A 1 288 ? 18.003 10.337 -12.062 1.00 92.56 288 ARG A CA 1
ATOM 2162 C C . ARG A 1 288 ? 19.318 11.010 -12.446 1.00 92.56 288 ARG A C 1
ATOM 2164 O O . ARG A 1 288 ? 19.338 12.152 -12.885 1.00 92.56 288 ARG A O 1
ATOM 2171 N N . THR A 1 289 ? 20.429 10.305 -12.256 1.00 89.25 289 THR A N 1
ATOM 2172 C CA . THR A 1 289 ? 21.767 10.857 -12.473 1.00 89.25 289 THR A CA 1
ATOM 2173 C C . THR A 1 289 ? 22.153 10.744 -13.948 1.00 89.25 289 THR A C 1
ATOM 2175 O O . THR A 1 289 ? 22.222 9.619 -14.451 1.00 89.25 289 THR A O 1
ATOM 2178 N N . PRO A 1 290 ? 22.465 11.861 -14.629 1.00 87.12 290 PRO A N 1
ATOM 2179 C CA . PRO A 1 290 ? 22.953 11.819 -15.999 1.00 87.12 290 PRO A CA 1
ATOM 2180 C C . PRO A 1 290 ? 24.233 10.991 -16.124 1.00 87.12 290 PRO A C 1
ATOM 2182 O O . PRO A 1 290 ? 25.119 11.063 -15.270 1.00 87.12 290 PRO A O 1
ATOM 2185 N N . LEU A 1 291 ? 24.346 10.239 -17.219 1.00 84.06 291 LEU A N 1
ATOM 2186 C CA . LEU A 1 291 ? 25.633 9.717 -17.665 1.00 84.06 291 LEU A CA 1
ATOM 2187 C C . LEU A 1 291 ? 26.332 10.805 -18.468 1.00 84.06 291 LEU A C 1
ATOM 2189 O O . LEU A 1 291 ? 26.030 11.022 -19.639 1.00 84.06 291 LEU A O 1
ATOM 2193 N N . THR A 1 292 ? 27.257 11.510 -17.829 1.00 71.06 292 THR A N 1
ATOM 2194 C CA . THR A 1 292 ? 28.171 12.406 -18.533 1.00 71.06 292 THR A CA 1
ATOM 2195 C C . THR A 1 292 ? 29.254 11.561 -19.200 1.00 71.06 292 THR A C 1
ATOM 2197 O O . THR A 1 292 ? 29.903 10.781 -18.497 1.00 71.06 292 THR A O 1
ATOM 2200 N N . PRO A 1 293 ? 29.478 11.686 -20.522 1.00 61.53 293 PRO A N 1
ATOM 2201 C CA . PRO A 1 293 ? 30.664 11.120 -21.148 1.00 61.53 293 PRO A CA 1
ATOM 2202 C C . PRO A 1 293 ? 31.891 11.621 -20.391 1.00 61.53 293 PRO A C 1
ATOM 2204 O O . PRO A 1 293 ? 31.958 12.809 -20.069 1.00 61.53 293 PRO A O 1
ATOM 2207 N N . ASP A 1 294 ? 32.819 10.719 -20.079 1.00 57.25 294 ASP A N 1
ATOM 2208 C CA . ASP A 1 294 ? 34.059 11.067 -19.394 1.00 57.25 294 ASP A CA 1
ATOM 2209 C C . ASP A 1 294 ? 34.716 12.236 -20.136 1.00 57.25 294 ASP A C 1
ATOM 2211 O O . ASP A 1 294 ? 35.073 12.126 -21.314 1.00 57.25 294 ASP A O 1
ATOM 2215 N N . SER A 1 295 ? 34.817 13.391 -19.479 1.00 45.41 295 SER A N 1
ATOM 2216 C CA . SER A 1 295 ? 35.370 14.609 -20.060 1.00 45.41 295 SER A CA 1
ATOM 2217 C C . SER A 1 295 ? 36.895 14.539 -20.104 1.00 45.41 295 SER A C 1
ATOM 2219 O O . SER A 1 295 ? 37.545 15.500 -19.720 1.00 45.41 295 SER A O 1
ATOM 2221 N N . GLY A 1 296 ? 37.458 13.391 -20.494 1.00 48.00 296 GLY A N 1
ATOM 2222 C CA . GLY A 1 296 ? 38.838 13.172 -20.923 1.00 48.00 296 GLY A CA 1
ATOM 2223 C C . GLY A 1 296 ? 39.935 13.907 -20.154 1.00 48.00 296 GLY A C 1
ATOM 2224 O O . GLY A 1 296 ? 40.952 14.230 -20.767 1.00 48.00 296 GLY A O 1
ATOM 2225 N N . GLN A 1 297 ? 39.765 14.211 -18.861 1.00 43.78 297 GLN A N 1
ATOM 2226 C CA . GLN A 1 297 ? 40.821 14.865 -18.098 1.00 43.78 297 GLN A CA 1
ATOM 2227 C C . GLN A 1 297 ? 41.913 13.819 -17.855 1.00 43.78 297 GLN A C 1
ATOM 2229 O O . GLN A 1 297 ? 41.645 12.807 -17.199 1.00 43.78 297 GLN A O 1
ATOM 2234 N N . PRO A 1 298 ? 43.140 14.022 -18.374 1.00 40.47 298 PRO A N 1
ATOM 2235 C CA . PRO A 1 298 ? 44.219 13.064 -18.186 1.00 40.47 298 PRO A CA 1
ATOM 2236 C C . PRO A 1 298 ? 44.539 12.965 -16.688 1.00 40.47 298 PRO A C 1
ATOM 2238 O O . PRO A 1 298 ? 45.092 13.900 -16.115 1.00 40.47 298 PRO A O 1
ATOM 2241 N N . GLY A 1 299 ? 44.162 11.854 -16.042 1.00 52.69 299 GLY A N 1
ATOM 2242 C CA . GLY A 1 299 ? 44.458 11.597 -14.625 1.00 52.69 299 GLY A CA 1
ATOM 2243 C C . GLY A 1 299 ? 43.299 11.089 -13.757 1.00 52.69 299 GLY A C 1
ATOM 2244 O O . GLY A 1 299 ? 43.560 10.614 -12.655 1.00 52.69 299 GLY A O 1
ATOM 2245 N N . SER A 1 300 ? 42.046 11.117 -14.225 1.00 51.75 300 SER A N 1
ATOM 2246 C CA . SER A 1 300 ? 40.917 10.492 -13.511 1.00 51.75 300 SER A CA 1
ATOM 2247 C C . SER A 1 300 ? 40.772 9.024 -13.930 1.00 51.75 300 SER A C 1
ATOM 2249 O O . SER A 1 300 ? 40.110 8.701 -14.908 1.00 51.75 300 SER A O 1
ATOM 2251 N N . ALA A 1 301 ? 41.448 8.116 -13.226 1.00 51.03 301 ALA A N 1
ATOM 2252 C CA . ALA A 1 301 ? 41.576 6.705 -13.614 1.00 51.03 301 ALA A CA 1
ATOM 2253 C C . ALA A 1 301 ? 40.356 5.808 -13.292 1.00 51.03 301 ALA A C 1
ATOM 2255 O O . ALA A 1 301 ? 40.463 4.586 -13.390 1.00 51.03 301 ALA A O 1
ATOM 2256 N N . ALA A 1 302 ? 39.206 6.367 -12.909 1.00 57.94 302 ALA A N 1
ATOM 2257 C CA . ALA A 1 302 ? 38.003 5.584 -12.634 1.00 57.94 302 ALA A CA 1
ATOM 2258 C C . ALA A 1 302 ? 36.934 5.865 -13.695 1.00 57.94 302 ALA A C 1
ATOM 2260 O O . ALA A 1 302 ? 36.189 6.838 -13.597 1.00 57.94 302 ALA A O 1
ATOM 2261 N N . ILE A 1 303 ? 36.856 4.992 -14.704 1.00 63.78 303 ILE A N 1
ATOM 2262 C CA . ILE A 1 303 ? 35.708 4.946 -15.614 1.00 63.78 303 ILE A CA 1
ATOM 2263 C C . ILE A 1 303 ? 34.474 4.669 -14.755 1.00 63.78 303 ILE A C 1
ATOM 2265 O O . ILE A 1 303 ? 34.449 3.678 -14.021 1.00 63.78 303 ILE A O 1
ATOM 2269 N N . ASP A 1 304 ? 33.461 5.532 -14.848 1.00 78.38 304 ASP A N 1
ATOM 2270 C CA . ASP A 1 304 ? 32.183 5.323 -14.172 1.00 78.38 304 ASP A CA 1
ATOM 2271 C C . ASP A 1 304 ? 31.665 3.909 -14.509 1.00 78.38 304 ASP A C 1
ATOM 2273 O O . ASP A 1 304 ? 31.482 3.592 -15.694 1.00 78.38 304 ASP A O 1
ATOM 2277 N N . PRO A 1 305 ? 31.433 3.033 -13.511 1.00 83.88 305 PRO A N 1
ATOM 2278 C CA . PRO A 1 305 ? 31.031 1.647 -13.752 1.00 83.88 305 PRO A CA 1
ATOM 2279 C C . PRO A 1 305 ? 29.755 1.544 -14.599 1.00 83.88 305 PRO A C 1
ATOM 2281 O O . PRO A 1 305 ? 29.563 0.563 -15.319 1.00 83.88 305 PRO A O 1
ATOM 2284 N N . ARG A 1 306 ? 28.907 2.578 -14.583 1.00 87.19 306 ARG A N 1
ATOM 2285 C CA . ARG A 1 306 ? 27.696 2.656 -15.403 1.00 87.19 306 ARG A CA 1
ATOM 2286 C C . ARG A 1 306 ? 28.014 2.840 -16.889 1.00 87.19 306 ARG A C 1
ATOM 2288 O O . ARG A 1 306 ? 27.344 2.236 -17.721 1.00 87.19 306 ARG A O 1
ATOM 2295 N N . ILE A 1 307 ? 29.058 3.603 -17.234 1.00 88.69 307 ILE A N 1
ATOM 2296 C CA . ILE A 1 307 ? 29.536 3.744 -18.622 1.00 88.69 307 ILE A CA 1
ATOM 2297 C C . ILE A 1 307 ? 30.057 2.396 -19.125 1.00 88.69 307 ILE A C 1
ATOM 2299 O O . ILE A 1 307 ? 29.689 1.956 -20.214 1.00 88.69 307 ILE A O 1
ATOM 2303 N N . ALA A 1 308 ? 30.855 1.698 -18.311 1.00 88.88 308 ALA A N 1
ATOM 2304 C CA . ALA A 1 308 ? 31.352 0.368 -18.658 1.00 88.88 308 ALA A CA 1
ATOM 2305 C C . ALA A 1 308 ? 30.208 -0.645 -18.867 1.00 88.88 308 ALA A C 1
ATOM 2307 O O . ALA A 1 308 ? 30.276 -1.478 -19.776 1.00 88.88 308 ALA A O 1
ATOM 2308 N N . ALA A 1 309 ? 29.138 -0.556 -18.069 1.00 90.56 309 ALA A N 1
ATOM 2309 C CA . ALA A 1 309 ? 27.951 -1.396 -18.214 1.00 90.56 309 ALA A CA 1
ATOM 2310 C C . ALA A 1 309 ? 27.186 -1.124 -19.523 1.00 90.56 309 ALA A C 1
ATOM 2312 O O . ALA A 1 309 ? 26.802 -2.072 -20.211 1.00 90.56 309 ALA A O 1
ATOM 2313 N N . VAL A 1 310 ? 27.029 0.148 -19.912 1.00 93.38 310 VAL A N 1
ATOM 2314 C CA . VAL A 1 310 ? 26.449 0.532 -21.213 1.00 93.38 310 VAL A CA 1
ATOM 2315 C C . VAL A 1 310 ? 27.288 -0.034 -22.362 1.00 93.38 310 VAL A C 1
ATOM 2317 O O . VAL A 1 310 ? 26.763 -0.763 -23.202 1.00 93.38 310 VAL A O 1
ATOM 2320 N N . GLN A 1 311 ? 28.606 0.175 -22.340 1.00 92.31 311 GLN A N 1
ATOM 2321 C CA . GLN A 1 311 ? 29.521 -0.348 -23.365 1.00 92.31 311 GLN A CA 1
ATOM 2322 C C . GLN A 1 311 ? 29.515 -1.885 -23.450 1.00 92.31 311 GLN A C 1
ATOM 2324 O O . GLN A 1 311 ? 29.749 -2.473 -24.509 1.00 92.31 311 GLN A O 1
ATOM 2329 N N . ALA A 1 312 ? 29.283 -2.581 -22.334 1.00 92.44 312 ALA A N 1
ATOM 2330 C CA . ALA A 1 312 ? 29.148 -4.035 -22.327 1.00 92.44 312 ALA A CA 1
ATOM 2331 C C . ALA A 1 312 ? 27.886 -4.510 -23.067 1.00 92.44 312 ALA A C 1
ATOM 2333 O O . ALA A 1 312 ? 27.952 -5.515 -23.775 1.00 92.44 312 ALA A O 1
ATOM 2334 N N . LEU A 1 313 ? 26.768 -3.790 -22.947 1.00 94.81 313 LEU A N 1
ATOM 2335 C CA . LEU A 1 313 ? 25.541 -4.066 -23.701 1.00 94.81 313 LEU A CA 1
ATOM 2336 C C . LEU A 1 313 ? 25.710 -3.727 -25.190 1.00 94.81 313 LEU A C 1
ATOM 2338 O O . LEU A 1 313 ? 25.338 -4.526 -26.047 1.00 94.81 313 LEU A O 1
ATOM 2342 N N . GLU A 1 314 ? 26.355 -2.604 -25.505 1.00 95.19 314 GLU A N 1
ATOM 2343 C CA . GLU A 1 314 ? 26.618 -2.185 -26.890 1.00 95.19 314 GLU A CA 1
ATOM 2344 C C . GLU A 1 314 ? 27.491 -3.183 -27.653 1.00 95.19 314 GLU A C 1
ATOM 2346 O O . GLU A 1 314 ? 27.181 -3.546 -28.788 1.00 95.19 314 GLU A O 1
ATOM 2351 N N . ARG A 1 315 ? 28.531 -3.729 -27.008 1.00 94.19 315 ARG A N 1
ATOM 2352 C CA . ARG A 1 315 ? 29.368 -4.795 -27.591 1.00 94.19 315 ARG A CA 1
ATOM 2353 C C . ARG A 1 315 ? 28.598 -6.074 -27.923 1.00 94.19 315 ARG A C 1
ATOM 2355 O O . ARG A 1 315 ? 29.087 -6.884 -28.705 1.00 94.19 315 ARG A O 1
ATOM 2362 N N . ARG A 1 316 ? 27.403 -6.258 -27.359 1.00 92.06 316 ARG A N 1
ATOM 2363 C CA . ARG A 1 316 ? 26.502 -7.381 -27.659 1.00 92.06 316 ARG A CA 1
ATOM 2364 C C . ARG A 1 316 ? 25.531 -7.067 -28.803 1.00 92.06 316 ARG A C 1
ATOM 2366 O O . ARG A 1 316 ? 24.649 -7.872 -29.078 1.00 92.06 316 ARG A O 1
ATOM 2373 N N . GLY A 1 317 ? 25.692 -5.925 -29.476 1.00 92.12 317 GLY A N 1
ATOM 2374 C CA . GLY A 1 317 ? 24.856 -5.507 -30.603 1.00 92.12 317 GLY A CA 1
ATOM 2375 C C . GLY A 1 317 ? 23.550 -4.826 -30.192 1.00 92.12 317 GLY A C 1
ATOM 2376 O O . GLY A 1 317 ? 22.646 -4.702 -31.015 1.00 92.12 317 GLY A O 1
ATOM 2377 N N . VAL A 1 318 ? 23.438 -4.396 -28.933 1.00 95.75 318 VAL A N 1
ATOM 2378 C CA . VAL A 1 318 ? 22.271 -3.673 -28.420 1.00 95.75 318 VAL A CA 1
ATOM 2379 C C . VAL A 1 318 ? 22.541 -2.180 -28.483 1.00 95.75 318 VAL A C 1
ATOM 2381 O O . VAL A 1 318 ? 23.508 -1.705 -27.900 1.00 95.75 318 VAL A O 1
ATOM 2384 N N . ALA A 1 319 ? 21.677 -1.417 -29.138 1.00 96.44 319 ALA A N 1
ATOM 2385 C CA . ALA A 1 319 ? 21.730 0.032 -29.026 1.00 96.44 319 ALA A CA 1
ATOM 2386 C C . ALA A 1 319 ? 21.127 0.458 -27.678 1.00 96.44 319 ALA A C 1
ATOM 2388 O O . ALA A 1 319 ? 20.011 0.064 -27.323 1.00 96.44 319 ALA A O 1
ATOM 2389 N N . VAL A 1 320 ? 21.895 1.229 -26.908 1.00 96.69 320 VAL A N 1
ATOM 2390 C CA . VAL A 1 320 ? 21.518 1.675 -25.565 1.00 96.69 320 VAL A CA 1
ATOM 2391 C C . VAL A 1 320 ? 21.355 3.188 -25.566 1.00 96.69 320 VAL A C 1
ATOM 2393 O O . VAL A 1 320 ? 22.235 3.920 -26.003 1.00 96.69 320 VAL A O 1
ATOM 2396 N N . THR A 1 321 ? 20.228 3.671 -25.054 1.00 96.06 321 THR A N 1
ATOM 2397 C CA . THR A 1 321 ? 19.957 5.099 -24.869 1.00 96.06 321 THR A CA 1
ATOM 2398 C C . THR A 1 321 ? 19.823 5.393 -23.378 1.00 96.06 321 THR A C 1
ATOM 2400 O O . THR A 1 321 ? 18.774 5.121 -22.788 1.00 96.06 321 THR A O 1
ATOM 2403 N N . PRO A 1 322 ? 20.870 5.920 -22.726 1.00 95.06 322 PRO A N 1
ATOM 2404 C CA . PRO A 1 322 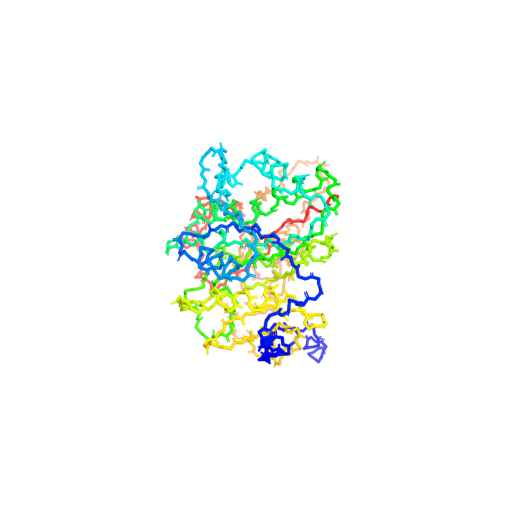? 20.749 6.411 -21.364 1.00 95.06 322 PRO A CA 1
ATOM 2405 C C . PRO A 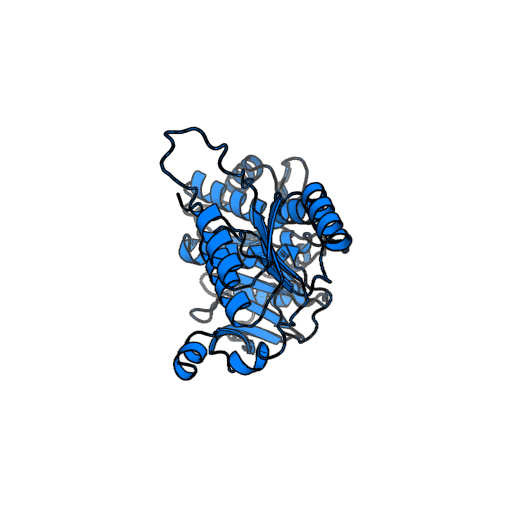1 322 ? 19.887 7.675 -21.328 1.00 95.06 322 PRO A C 1
ATOM 2407 O O . PRO A 1 322 ? 20.135 8.604 -22.094 1.00 95.06 322 PRO A O 1
ATOM 2410 N N . LEU A 1 323 ? 18.906 7.734 -20.426 1.00 95.69 323 LEU A N 1
ATOM 2411 C CA . LEU A 1 323 ? 18.092 8.930 -20.194 1.00 95.69 323 LEU A CA 1
ATOM 2412 C C . LEU A 1 323 ? 18.128 9.334 -18.720 1.00 95.69 323 LEU A C 1
ATOM 2414 O O . LEU A 1 323 ? 18.010 8.493 -17.828 1.00 95.69 323 LEU A O 1
ATOM 2418 N N . ALA A 1 324 ? 18.266 10.638 -18.486 1.00 95.50 324 ALA A N 1
ATOM 2419 C CA . ALA A 1 324 ? 18.184 11.228 -17.160 1.00 95.50 324 ALA A CA 1
ATOM 2420 C C . ALA A 1 324 ? 16.764 11.749 -16.913 1.00 95.50 324 ALA A C 1
ATOM 2422 O O . ALA A 1 324 ? 16.322 12.652 -17.620 1.00 95.50 324 ALA A O 1
ATOM 2423 N N . ALA A 1 325 ? 16.057 11.171 -15.946 1.00 96.44 325 ALA A N 1
ATOM 2424 C CA . ALA A 1 325 ? 14.748 11.636 -15.496 1.00 96.44 325 ALA A CA 1
ATOM 2425 C C . ALA A 1 325 ? 14.426 11.071 -14.106 1.00 96.44 325 ALA A C 1
ATOM 2427 O O . ALA A 1 325 ? 14.831 9.951 -13.768 1.00 96.44 325 ALA A O 1
ATOM 2428 N N . ASP A 1 326 ? 13.668 11.826 -13.316 1.00 95.44 326 ASP A N 1
ATOM 2429 C CA . ASP A 1 326 ? 13.008 11.313 -12.119 1.00 95.44 326 ASP A CA 1
ATOM 2430 C C . ASP A 1 326 ? 11.662 10.669 -12.478 1.00 95.44 326 ASP A C 1
ATOM 2432 O O . ASP A 1 326 ? 10.806 11.288 -13.104 1.00 95.44 326 ASP A O 1
ATOM 2436 N N . VAL A 1 327 ? 11.465 9.415 -12.062 1.00 94.88 327 VAL A N 1
ATOM 2437 C CA . VAL A 1 327 ? 10.210 8.679 -12.276 1.00 94.88 327 VAL A CA 1
ATOM 2438 C C . VAL A 1 327 ? 9.045 9.238 -11.459 1.00 94.88 327 VAL A C 1
ATOM 2440 O O . VAL A 1 327 ? 7.896 9.005 -11.828 1.00 94.88 327 VAL A O 1
ATOM 2443 N N . GLY A 1 328 ? 9.329 9.957 -10.368 1.00 91.88 328 GLY A N 1
ATOM 2444 C CA . GLY A 1 328 ? 8.326 10.668 -9.576 1.00 91.88 328 GLY A CA 1
ATOM 2445 C C . GLY A 1 328 ? 7.883 11.996 -10.198 1.00 91.88 328 GLY A C 1
ATOM 2446 O O . GLY A 1 328 ? 6.878 12.559 -9.772 1.00 91.88 328 GLY A O 1
ATOM 2447 N N . ASP A 1 329 ? 8.594 12.488 -11.218 1.00 94.12 329 ASP A N 1
ATOM 2448 C CA . ASP A 1 329 ? 8.310 13.760 -11.880 1.00 94.12 329 ASP A CA 1
ATOM 2449 C C . ASP A 1 329 ? 7.555 13.541 -13.202 1.00 94.12 329 ASP A C 1
ATOM 2451 O O . ASP A 1 329 ? 8.056 12.961 -14.173 1.00 94.12 329 ASP A O 1
ATOM 2455 N N . ARG A 1 330 ? 6.312 14.034 -13.249 1.00 92.88 330 ARG A N 1
ATOM 2456 C CA . ARG A 1 330 ? 5.420 13.888 -14.407 1.00 92.88 330 ARG A CA 1
ATOM 2457 C C . ARG A 1 330 ? 5.948 14.596 -15.653 1.00 92.88 330 ARG A C 1
ATOM 2459 O O . ARG A 1 330 ? 5.776 14.068 -16.756 1.00 92.88 330 ARG A O 1
ATOM 2466 N N . GLU A 1 331 ? 6.531 15.781 -15.514 1.00 95.12 331 GLU A N 1
ATOM 2467 C CA . GLU A 1 331 ? 7.003 16.572 -16.651 1.00 95.12 331 GLU A CA 1
ATOM 2468 C C . GLU A 1 331 ? 8.249 15.930 -17.260 1.00 95.12 331 GLU A C 1
ATOM 2470 O O . GLU A 1 331 ? 8.303 15.718 -18.475 1.00 95.12 331 GLU A O 1
ATOM 2475 N N . GLN A 1 332 ? 9.198 15.512 -16.416 1.00 96.75 332 GLN A N 1
ATOM 2476 C CA . GLN A 1 332 ? 10.401 14.803 -16.855 1.00 96.75 332 GLN A CA 1
ATOM 2477 C C . GLN A 1 332 ? 10.058 13.488 -17.562 1.00 96.75 332 GLN A C 1
ATOM 2479 O O . GLN A 1 332 ? 10.589 13.208 -18.640 1.00 96.75 332 GLN A O 1
ATOM 2484 N N . MET A 1 333 ? 9.125 12.700 -17.017 1.00 96.81 333 MET A N 1
ATOM 2485 C CA . MET A 1 333 ? 8.686 11.462 -17.666 1.00 96.81 333 MET A CA 1
ATOM 2486 C C . MET A 1 333 ? 7.941 11.722 -18.976 1.00 96.81 333 MET A C 1
ATOM 2488 O O . MET A 1 333 ? 8.149 10.995 -19.949 1.00 96.81 333 MET A O 1
ATOM 2492 N N . SER A 1 334 ? 7.121 12.774 -19.046 1.00 96.56 334 SER A N 1
ATOM 2493 C CA . SER A 1 334 ? 6.444 13.167 -20.289 1.00 96.56 334 SER A CA 1
ATOM 2494 C C . SER A 1 334 ? 7.454 13.536 -21.378 1.00 96.56 334 SER A C 1
ATOM 2496 O O . SER A 1 334 ? 7.335 13.068 -22.512 1.00 96.56 334 SER A O 1
ATOM 2498 N N . ALA A 1 335 ? 8.493 14.299 -21.027 1.00 97.56 335 ALA A N 1
ATOM 2499 C CA . ALA A 1 335 ? 9.587 14.630 -21.934 1.00 97.56 335 ALA A CA 1
ATOM 2500 C C . ALA A 1 335 ? 10.375 13.382 -22.372 1.00 97.56 335 ALA A C 1
ATOM 2502 O O . ALA A 1 335 ? 10.670 13.226 -23.559 1.00 97.56 335 ALA A O 1
ATOM 2503 N N . ALA A 1 336 ? 10.659 12.455 -21.450 1.00 97.44 336 ALA A N 1
ATOM 2504 C CA . ALA A 1 336 ? 11.338 11.198 -21.760 1.00 97.44 336 ALA A CA 1
ATOM 2505 C C . ALA A 1 336 ? 10.525 10.327 -22.736 1.00 97.44 336 ALA A C 1
ATOM 2507 O O . ALA A 1 336 ? 11.070 9.837 -23.726 1.00 97.44 336 ALA A O 1
ATOM 2508 N N . PHE A 1 337 ? 9.215 10.172 -22.517 1.00 98.12 337 PHE A N 1
ATOM 2509 C CA . PHE A 1 337 ? 8.348 9.426 -23.435 1.00 98.12 337 PHE A CA 1
ATOM 2510 C C . PHE A 1 337 ? 8.213 10.106 -24.799 1.00 98.12 337 PHE A C 1
ATOM 2512 O O . PHE A 1 337 ? 8.249 9.415 -25.818 1.00 98.12 337 PHE A O 1
ATOM 2519 N N . ALA A 1 338 ? 8.105 11.437 -24.836 1.00 97.94 338 ALA A N 1
ATOM 2520 C CA . ALA A 1 338 ? 8.080 12.192 -26.086 1.00 97.94 338 ALA A CA 1
ATOM 2521 C C . ALA A 1 338 ? 9.379 12.001 -26.884 1.00 97.94 338 ALA A C 1
ATOM 2523 O O . ALA A 1 338 ? 9.329 11.764 -28.090 1.00 97.94 338 ALA A O 1
ATOM 2524 N N . HIS A 1 339 ? 10.533 12.023 -26.208 1.00 97.06 339 HIS A N 1
ATOM 2525 C CA . HIS A 1 339 ? 11.822 11.730 -26.827 1.00 97.06 339 HIS A CA 1
ATOM 2526 C C . HIS A 1 339 ? 11.856 10.312 -27.412 1.00 97.06 339 HIS A C 1
ATOM 2528 O O . HIS A 1 339 ? 12.133 10.162 -28.599 1.00 97.06 339 HIS A O 1
ATOM 2534 N N . ILE A 1 340 ? 11.504 9.288 -26.622 1.00 97.88 340 ILE A N 1
ATOM 2535 C CA . ILE A 1 340 ? 11.466 7.884 -27.075 1.00 97.88 340 ILE A CA 1
ATOM 2536 C C . ILE A 1 340 ? 10.571 7.731 -28.310 1.00 97.88 340 ILE A C 1
ATOM 2538 O O . ILE A 1 340 ? 10.963 7.083 -29.277 1.00 97.88 340 ILE A O 1
ATOM 2542 N N . ALA A 1 341 ? 9.381 8.335 -28.294 1.00 97.44 341 ALA A N 1
ATOM 2543 C CA . ALA A 1 341 ? 8.434 8.251 -29.401 1.00 97.44 341 ALA A CA 1
ATOM 2544 C C . ALA A 1 341 ? 8.940 8.938 -30.681 1.00 97.44 341 ALA A C 1
ATOM 2546 O O . ALA A 1 341 ? 8.587 8.510 -31.779 1.00 97.44 341 ALA A O 1
ATOM 2547 N N . ALA A 1 342 ? 9.747 9.994 -30.548 1.00 97.69 342 ALA A N 1
ATOM 2548 C CA . ALA A 1 342 ? 10.278 10.750 -31.675 1.00 97.69 342 ALA A CA 1
ATOM 2549 C C . ALA A 1 342 ? 11.546 10.130 -32.286 1.00 97.69 342 ALA A C 1
ATOM 2551 O O . ALA A 1 342 ? 11.772 10.285 -33.485 1.00 97.69 342 ALA A O 1
ATOM 2552 N N . THR A 1 343 ? 12.387 9.468 -31.482 1.00 97.44 343 THR A N 1
ATOM 2553 C CA . THR A 1 343 ? 13.746 9.074 -31.899 1.00 97.44 343 THR A CA 1
ATOM 2554 C C . THR A 1 343 ? 13.967 7.568 -32.015 1.00 97.44 343 THR A C 1
ATOM 2556 O O . THR A 1 343 ? 14.905 7.158 -32.701 1.00 97.44 343 THR A O 1
ATOM 2559 N N . LEU A 1 344 ? 13.130 6.736 -31.388 1.00 97.12 344 LEU A N 1
ATOM 2560 C CA . LEU A 1 344 ? 13.350 5.292 -31.281 1.00 97.12 344 LEU A CA 1
ATOM 2561 C C . LEU A 1 344 ? 12.212 4.474 -31.916 1.00 97.12 344 LEU A C 1
ATOM 2563 O O . LEU A 1 344 ? 11.107 4.978 -32.131 1.00 97.12 344 LEU A O 1
ATOM 2567 N N . PRO A 1 345 ? 12.438 3.175 -32.198 1.00 96.69 345 PRO A N 1
ATOM 2568 C CA . PRO A 1 345 ? 11.359 2.270 -32.578 1.00 96.69 345 PRO A CA 1
ATOM 2569 C C . PRO A 1 345 ? 10.262 2.175 -31.501 1.00 96.69 345 PRO A C 1
ATOM 2571 O O . PRO A 1 345 ? 10.491 2.546 -30.345 1.00 96.69 345 PRO A O 1
ATOM 2574 N N . PRO A 1 346 ? 9.081 1.611 -31.824 1.00 96.06 346 PRO A N 1
ATOM 2575 C CA . PRO A 1 346 ? 7.957 1.563 -30.894 1.00 96.06 346 PRO A CA 1
ATOM 2576 C C . PRO A 1 346 ? 8.316 0.944 -29.537 1.00 96.06 346 PRO A C 1
ATOM 2578 O O . PRO A 1 346 ? 8.860 -0.163 -29.473 1.00 96.06 346 PRO A O 1
ATOM 2581 N N . LEU A 1 347 ? 7.947 1.634 -28.455 1.00 96.56 347 LEU A N 1
ATOM 2582 C CA . LEU A 1 347 ? 8.051 1.127 -27.087 1.00 96.56 347 LEU A CA 1
ATOM 2583 C C . LEU A 1 347 ? 7.089 -0.056 -26.896 1.00 96.56 347 LEU A C 1
ATOM 2585 O O . LEU A 1 347 ? 5.883 0.066 -27.123 1.00 96.56 347 LEU A O 1
ATOM 2589 N N . ARG A 1 348 ? 7.619 -1.220 -26.504 1.00 94.50 348 ARG A N 1
ATOM 2590 C CA . ARG A 1 348 ? 6.838 -2.465 -26.342 1.00 94.50 348 ARG A CA 1
ATOM 2591 C C . ARG A 1 348 ? 6.926 -3.092 -24.959 1.00 94.50 348 ARG A C 1
ATOM 2593 O O . ARG A 1 348 ? 6.164 -4.015 -24.683 1.00 94.50 348 ARG A O 1
ATOM 2600 N N . GLY A 1 349 ? 7.798 -2.588 -24.094 1.00 94.31 349 GLY A N 1
ATOM 2601 C CA . GLY A 1 349 ? 7.882 -3.033 -22.711 1.00 94.31 349 GLY A CA 1
ATOM 2602 C C . GLY A 1 349 ? 8.477 -1.967 -21.806 1.00 94.31 349 GLY A C 1
ATOM 2603 O O . GLY A 1 349 ? 9.370 -1.224 -22.212 1.00 94.31 349 GLY A O 1
ATOM 2604 N N . ILE A 1 350 ? 7.967 -1.917 -20.581 1.00 96.81 350 ILE A N 1
ATOM 2605 C CA . ILE A 1 350 ? 8.499 -1.100 -19.496 1.00 96.81 350 ILE A CA 1
ATOM 2606 C C . ILE A 1 350 ? 8.808 -2.046 -18.343 1.00 96.81 350 ILE A C 1
ATOM 2608 O O . ILE A 1 350 ? 7.962 -2.850 -17.950 1.00 96.81 350 ILE A O 1
ATOM 2612 N N . ILE A 1 351 ? 10.022 -1.947 -17.821 1.00 96.56 351 ILE A N 1
ATOM 2613 C CA . ILE A 1 351 ? 10.466 -2.629 -16.619 1.00 96.56 351 ILE A CA 1
ATOM 2614 C C . ILE A 1 351 ? 10.723 -1.541 -15.585 1.00 96.56 351 ILE A C 1
ATOM 2616 O O . ILE A 1 351 ? 11.587 -0.683 -15.771 1.00 96.56 351 ILE A O 1
ATOM 2620 N N . HIS A 1 352 ? 9.962 -1.574 -14.496 1.00 96.75 352 HIS A N 1
ATOM 2621 C CA . HIS A 1 352 ? 10.132 -0.636 -13.399 1.00 96.75 352 HIS A CA 1
ATOM 2622 C C . HIS A 1 352 ? 11.013 -1.258 -12.314 1.00 96.75 352 HIS A C 1
ATOM 2624 O O . HIS A 1 352 ? 10.527 -2.002 -11.470 1.00 96.75 352 HIS A O 1
ATOM 2630 N N . ALA A 1 353 ? 12.318 -0.989 -12.376 1.00 95.31 353 ALA A N 1
ATOM 2631 C CA . ALA A 1 353 ? 13.301 -1.414 -11.375 1.00 95.31 353 ALA A CA 1
ATOM 2632 C C . ALA A 1 353 ? 13.866 -0.218 -10.584 1.00 95.31 353 ALA A C 1
ATOM 2634 O O . ALA A 1 353 ? 14.914 -0.325 -9.950 1.00 95.31 353 ALA A O 1
ATOM 2635 N N . ALA A 1 354 ? 13.197 0.940 -10.652 1.00 91.88 354 ALA A N 1
ATOM 2636 C CA . ALA A 1 354 ? 13.558 2.089 -9.838 1.00 91.88 354 ALA A CA 1
ATOM 2637 C C . ALA A 1 354 ? 13.008 1.876 -8.425 1.00 91.88 354 ALA A C 1
ATOM 2639 O O . ALA A 1 354 ? 11.832 1.574 -8.254 1.00 91.88 354 ALA A O 1
ATOM 2640 N N . GLY A 1 355 ? 13.865 2.037 -7.428 1.00 87.44 355 GLY A N 1
ATOM 2641 C CA . GLY A 1 355 ? 13.516 1.901 -6.023 1.00 87.44 355 GLY A CA 1
ATOM 2642 C C . GLY A 1 355 ? 14.707 2.285 -5.160 1.00 87.44 355 GLY A C 1
ATOM 2643 O O . GLY A 1 355 ? 15.850 2.263 -5.623 1.00 87.44 355 GLY A O 1
ATOM 2644 N N . ILE A 1 356 ? 14.426 2.668 -3.922 1.00 86.00 356 ILE A N 1
ATOM 2645 C CA . ILE A 1 356 ? 15.425 2.916 -2.885 1.00 86.00 356 ILE A CA 1
ATOM 2646 C C . ILE A 1 356 ? 15.053 2.076 -1.666 1.00 86.00 356 ILE A C 1
ATOM 2648 O O . ILE A 1 356 ? 13.872 1.840 -1.419 1.00 86.00 356 ILE A O 1
ATOM 2652 N N . LEU A 1 357 ? 16.063 1.612 -0.940 1.00 79.56 357 LEU A N 1
ATOM 2653 C CA . LEU A 1 357 ? 15.911 0.996 0.373 1.00 79.56 357 LEU A CA 1
ATOM 2654 C C . LEU A 1 357 ? 16.593 1.930 1.370 1.00 79.56 357 LEU A C 1
ATOM 2656 O O . LEU A 1 357 ? 17.765 2.263 1.190 1.00 79.56 357 LEU A O 1
ATOM 2660 N N . GLU A 1 358 ? 15.850 2.374 2.376 1.00 73.69 358 GLU A N 1
ATOM 2661 C CA . GLU A 1 358 ? 16.342 3.225 3.459 1.00 73.69 358 GLU A CA 1
ATOM 2662 C C . GLU A 1 358 ? 15.895 2.633 4.797 1.00 73.69 358 GLU A C 1
ATOM 2664 O O . GLU A 1 358 ? 15.041 3.182 5.488 1.00 73.69 358 GLU A O 1
ATOM 2669 N N . ASP A 1 359 ? 16.483 1.494 5.151 1.00 68.94 359 ASP A N 1
ATOM 2670 C CA . ASP A 1 359 ? 16.332 0.910 6.480 1.00 68.94 359 ASP A CA 1
ATOM 2671 C C . ASP A 1 359 ? 17.378 1.589 7.382 1.00 68.94 359 ASP A C 1
ATOM 2673 O O . ASP A 1 359 ? 18.579 1.517 7.095 1.00 68.94 359 ASP A O 1
ATOM 2677 N N . ARG A 1 360 ? 16.942 2.330 8.409 1.00 38.31 360 ARG A N 1
ATOM 2678 C CA . ARG A 1 360 ? 17.833 3.046 9.341 1.00 38.31 360 ARG A CA 1
ATOM 2679 C C . ARG A 1 360 ? 17.981 2.340 10.674 1.00 38.31 360 ARG A C 1
ATOM 2681 O O . ARG A 1 360 ? 16.947 1.888 11.209 1.00 38.31 360 ARG A O 1
#

Secondary structure (DSSP, 8-state):
-HHHHGGG-EEEEEEE-----TT--TT---TT--SEEEEE--TTSHHHHHHHHHHHTT-EEEEEEE-SS-EE-TTSEEEE-TT-HHHHHHHHHHHTSSSTTSEEEEEE-GGGG---SS--HHHHHHHHIIIIIHHHHHHHHHHHTT---EEEEEEEEES-S--SS--TT--GGGTHHHHHHHHHHHH-TTTEEEEEEE-SS--TTHHHHHHHHHHH--STT--EEEEETTEEEEEEEEE----HHHHHTTTS-TT-EEEEETTTSHHHHHHHHHHHHTT--EEEEEESS--------TT-----HHHHHHHHHHTTT-EEEEEE--TT-HHHHHHHHHHHHHHSSPEEEEEE--------

Foldseek 3Di:
DLVVVLQVAKDKAWAFDDQDPPPPPPDDAPPPFFQEEEEADDPLCLRVLLCVVCVVVVGHYAYEYEDPDWDDDPNRYIYAHLQDLVSLLVVCVVPCVVCLPTEYEYHLCQLQVLADPDDDLVSLVVSCSSAVSSVVSNVVSCVVVVGNHQAAYEYEAEQQDPNDPDPPDHRVSNNVNQVVLVVCCVPPVSHHQAYEYEYNPDDSCRSVVVCSCRGRVPPPPFHYWYDYPNTIIGIDMDRDPDSPVVPCQPLLDEQAEEEEECCLPDVNLVVLVVSLVSRHQEYEYEYADDDDDPPPDPPPPDDDVSVVSCVVSVVSNHHYHYDHADPSDPVRVVVVVVCCVVPGGHHRYYHYPDDDDDDD